Protein AF-A0A2M7G0D1-F1 (afdb_monomer)

Mean predicted aligned error: 10.58 Å

Nearest PDB structures (foldseek):
  6v8e-assembly1_A  TM=9.290E-01  e=2.973E-02  synthetic construct
  6vfh-assembly1_A  TM=8.753E-01  e=5.616E-02  synthetic construct
  8ump-assembly1_A  TM=8.027E-01  e=4.276E-02  synthetic construct
  8dtg-assembly1_A  TM=2.892E-01  e=1.915E-01  Arabidopsis thaliana
  3fp4-assembly1_A  TM=2.379E-01  e=1.331E-01  Saccharomyces cerevisiae

Solvent-accessible surface area (backbone atoms only — not comparable to full-atom values): 16453 Å² total; per-residue (Å²): 134,83,63,67,66,59,57,51,55,52,54,56,60,63,52,50,60,58,56,50,29,49,51,52,16,55,52,31,41,50,51,16,53,55,26,49,54,51,19,73,74,70,69,44,65,69,38,47,52,50,18,51,51,24,30,55,49,14,42,72,48,38,77,80,57,30,63,52,29,40,48,50,12,52,51,28,44,74,66,74,35,55,69,60,11,50,58,28,34,55,56,14,35,72,63,39,76,82,40,62,68,57,52,55,52,48,53,33,62,77,65,73,47,80,71,93,84,64,83,75,74,76,78,75,80,76,93,63,64,61,70,59,53,51,52,50,50,55,51,52,52,51,55,52,56,66,52,66,75,72,71,75,85,68,79,42,84,91,44,37,67,62,52,44,54,53,43,68,61,43,53,62,54,52,53,52,50,52,51,52,50,51,56,52,46,66,64,41,56,78,78,45,87,54,69,82,52,49,64,59,50,50,53,50,50,54,48,50,52,49,51,54,52,48,46,53,50,46,54,54,49,46,51,51,52,51,52,53,51,50,53,50,51,47,51,69,73,38,67,93,68,71,46,76,70,56,50,54,55,50,50,57,51,50,52,54,49,49,57,56,51,68,74,40,59,84,86,39,66,52,42,56,57,49,50,55,53,47,54,56,46,50,52,55,50,51,60,52,51,55,63,74,76,106

Sequence (294 aa):
MIDFKSLAAVKTQLKNPTEQRQQESRKHYQFALDFLEKYRQNLEQETLKKAIQELVTTLKYDKNQAEPYLLLSYLYFALEQPQLAVKYLKKGQELSPHSTFAQDLQFFLDKGKPLPYLPKKKPEPLTYDPEVLYSQMEWLLQQIKSQMTEYAIVADLEKLETQLAKLETAIPSWLSACHLIQQKLEQLDRHFDINPFFEDTQAIEAYYIQLSQSEIQLRSGLKIHQQIGNIFNEISTNKAHLEDLDLEHLLDRCDLIADQLDDLDSHNELYRLLEAKYHQMIQCVEESQDLLNA

InterPro domains:
  IPR011990 Tetratricopeptide-like helical domain superfamily [G3DSA:1.25.40.10] (33-111)
  IPR011990 Tetratricopeptide-like helical domain superfamily [SSF48452] (21-104)
  IPR019734 Tetratricopeptide repeat [PS50005] (66-99)

Secondary structure (DSSP, 8-state):
---HHHHHHHHHHTTHHHHHHHHHHHHHHHHHHHHHHHHHHH--HHHHHHHHHHHHHHHHH-TT-HHHHHHHHHHHHHTT-HHHHHHHHHHHHHH-TT-HHHHHHHHHHHHTPPPTT---PPPPPPSS-HHHHHHHHHHHHHHHHHHHTT------GGGHHHHHHHHHHHHHHHHHHHHHHHHHHHHHTTTS--HHHHHHHHHHHHHHHHHHHHHHHHHHHHHHHHHHHHHHHHHHHHTTT--HHHHHHHHHHHHHHHHHHHTS-TTSHHHHHHHHHHHHHHHHHHHHHHHHH-

Foldseek 3Di:
DDDVVVVVVVVVVVVVLLVVLQVLLVVLQVQLVVLVVVCVVPVDVVSLVSSLVSLVSSCVSPVLDLVSLLVNLLSCVLLVNNVSSVVSLVSSCVNPVPDPSSVVSVVCSVVVHHDPPDDPPDPDPDPDDLVVLVVVLVVLLVVLVVCLVVLDDDQDLVCLVVSLVVLVVVLVVLVVSLVVSVVSCVSCSSPDDCVVCPVSSVVSVVSSVVSVVVSVLSVLLNVLSVLLVVLVVCCVVCLPPDDPVN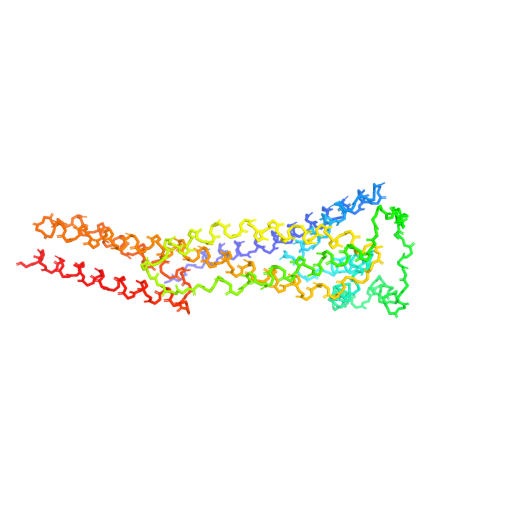LVVSVVSLVVSVVSLVVHDPPDPSSVVSVVSSVVSVVSSVVSVVVVVD

pLDDT: mean 87.73, std 11.4, range [37.94, 98.25]

Organism: NCBI:txid2014261

Structure (mmCIF, N/CA/C/O backbone):
data_AF-A0A2M7G0D1-F1
#
_entry.id   AF-A0A2M7G0D1-F1
#
loop_
_atom_site.group_PDB
_atom_site.id
_atom_site.type_symbol
_atom_site.label_atom_id
_atom_site.label_alt_id
_atom_site.label_comp_id
_atom_site.label_asym_id
_atom_site.label_entity_id
_atom_site.label_seq_id
_atom_site.pdbx_PDB_ins_code
_atom_site.Cartn_x
_atom_site.Cartn_y
_atom_site.Cartn_z
_atom_site.occupancy
_atom_site.B_iso_or_equiv
_atom_site.auth_seq_id
_atom_site.auth_comp_id
_atom_site.auth_asym_id
_atom_site.auth_atom_id
_atom_site.pdbx_PDB_model_num
ATOM 1 N N . MET A 1 1 ? -38.020 26.282 0.313 1.00 39.44 1 MET A N 1
ATOM 2 C CA . MET A 1 1 ? -37.619 27.281 -0.702 1.00 39.44 1 MET A CA 1
ATOM 3 C C . MET A 1 1 ? -36.115 27.125 -0.881 1.00 39.44 1 MET A C 1
ATOM 5 O O . MET A 1 1 ? -35.395 27.394 0.066 1.00 39.44 1 MET A O 1
ATOM 9 N N . ILE A 1 2 ? -35.659 26.529 -1.989 1.00 37.94 2 ILE A N 1
ATOM 10 C CA . ILE A 1 2 ? -34.233 26.213 -2.200 1.00 37.94 2 ILE A CA 1
ATOM 11 C C . ILE A 1 2 ? -33.481 27.527 -2.432 1.00 37.94 2 ILE A C 1
ATOM 13 O O . ILE A 1 2 ? -33.856 28.300 -3.313 1.00 37.94 2 ILE A O 1
ATOM 17 N N . ASP A 1 3 ? -32.455 27.792 -1.624 1.00 50.16 3 ASP A N 1
ATOM 18 C CA . ASP A 1 3 ? -31.626 28.989 -1.745 1.00 50.16 3 ASP A CA 1
ATOM 19 C C . ASP A 1 3 ? -30.706 28.875 -2.971 1.00 50.16 3 ASP A C 1
ATOM 21 O O . ASP A 1 3 ? -29.648 28.252 -2.950 1.00 50.16 3 ASP A O 1
ATOM 25 N N . PHE A 1 4 ? -31.119 29.485 -4.079 1.00 46.25 4 PHE A N 1
ATOM 26 C CA . PHE A 1 4 ? -30.351 29.494 -5.324 1.00 46.25 4 PHE A CA 1
ATOM 27 C C . PHE A 1 4 ? -29.006 30.238 -5.213 1.00 46.25 4 PHE A C 1
ATOM 29 O O . PHE A 1 4 ? -28.143 30.045 -6.074 1.00 46.25 4 PHE A O 1
ATOM 36 N N . LYS A 1 5 ? -28.781 31.052 -4.168 1.00 52.47 5 LYS A N 1
ATOM 37 C CA . LYS A 1 5 ? -27.485 31.711 -3.939 1.00 52.47 5 LYS A CA 1
ATOM 38 C C . LYS A 1 5 ? -26.448 30.752 -3.350 1.00 52.47 5 LYS A C 1
ATOM 40 O O . LYS A 1 5 ? -25.279 30.851 -3.727 1.00 52.47 5 LYS A O 1
ATOM 45 N N . SER A 1 6 ? -26.854 29.785 -2.524 1.00 49.50 6 SER A N 1
ATOM 46 C CA . SER A 1 6 ? -25.940 28.756 -2.002 1.00 49.50 6 SER A CA 1
ATOM 47 C C . SER A 1 6 ? -25.486 27.788 -3.104 1.00 49.50 6 SER A C 1
ATOM 49 O O . SER A 1 6 ? -24.306 27.450 -3.184 1.00 49.50 6 SER A O 1
ATOM 51 N N . LEU A 1 7 ? -26.367 27.457 -4.056 1.00 49.41 7 LEU A N 1
ATOM 52 C CA . LEU A 1 7 ? -26.018 26.663 -5.243 1.00 49.41 7 LEU A CA 1
ATOM 53 C C . LEU A 1 7 ? -25.017 27.371 -6.168 1.00 49.41 7 LEU A C 1
ATOM 55 O O . LEU A 1 7 ? -24.163 26.716 -6.765 1.00 49.41 7 LEU A O 1
ATOM 59 N N . ALA A 1 8 ? -25.080 28.701 -6.283 1.00 51.88 8 ALA A N 1
ATOM 60 C CA . ALA A 1 8 ? -24.109 29.470 -7.060 1.00 51.88 8 ALA A CA 1
ATOM 61 C C . ALA A 1 8 ? -22.719 29.489 -6.398 1.00 51.88 8 ALA A C 1
ATOM 63 O O . ALA A 1 8 ? -21.726 29.340 -7.108 1.00 51.88 8 ALA A O 1
ATOM 64 N N . ALA A 1 9 ? -22.652 29.594 -5.063 1.00 53.88 9 ALA A N 1
ATOM 65 C CA . ALA A 1 9 ? -21.407 29.554 -4.288 1.00 53.88 9 ALA A CA 1
ATOM 66 C C . ALA A 1 9 ? -20.732 28.168 -4.310 1.00 53.88 9 ALA A C 1
ATOM 68 O O . ALA A 1 9 ? -19.515 28.066 -4.471 1.00 53.88 9 ALA A O 1
ATOM 69 N N . VAL A 1 10 ? -21.525 27.093 -4.251 1.00 54.97 10 VAL A N 1
ATOM 70 C CA . VAL A 1 10 ? -21.037 25.717 -4.444 1.00 54.97 10 VAL A CA 1
ATOM 71 C C . VAL A 1 10 ? -20.522 25.523 -5.877 1.00 54.97 10 VAL A C 1
ATOM 73 O O . VAL A 1 10 ? -19.499 24.880 -6.091 1.00 54.97 10 VAL A O 1
ATOM 76 N N . LYS A 1 11 ? -21.150 26.148 -6.882 1.00 53.53 11 LYS A N 1
ATOM 77 C CA . LYS A 1 11 ? -20.707 26.066 -8.284 1.00 53.53 11 LYS A CA 1
ATOM 78 C C . LYS A 1 11 ? -19.407 26.834 -8.562 1.00 53.53 11 LYS A C 1
ATOM 80 O O . LYS A 1 11 ? -18.646 26.411 -9.430 1.00 53.53 11 LYS A O 1
ATOM 85 N N . THR A 1 12 ? -19.120 27.926 -7.849 1.00 54.38 12 THR A N 1
ATOM 86 C CA . THR A 1 12 ? -17.806 28.598 -7.891 1.00 54.38 12 THR A CA 1
ATOM 87 C C . THR A 1 12 ? -16.739 27.813 -7.133 1.00 54.38 12 THR A C 1
ATOM 89 O O . THR A 1 12 ? -15.624 27.693 -7.635 1.00 54.38 12 THR A O 1
ATOM 92 N N . GLN A 1 13 ? -17.074 27.191 -5.999 1.00 54.31 13 GLN A N 1
ATOM 93 C CA . GLN A 1 13 ? -16.154 26.292 -5.291 1.00 54.31 13 GLN A CA 1
ATOM 94 C C . GLN A 1 13 ? -15.854 25.001 -6.067 1.00 54.31 13 GLN A C 1
ATOM 96 O O . GLN A 1 13 ? -14.752 24.487 -5.948 1.00 54.31 13 GLN A O 1
ATOM 101 N N . LEU A 1 14 ? -16.766 24.512 -6.914 1.00 55.72 14 LEU A N 1
ATOM 102 C CA . LEU A 1 14 ? -16.552 23.335 -7.773 1.00 55.72 14 LEU A CA 1
ATOM 103 C C . LEU A 1 14 ? -15.741 23.615 -9.052 1.00 55.72 14 LEU A C 1
ATOM 105 O O . LEU A 1 14 ? -15.261 22.670 -9.678 1.00 55.72 14 LEU A O 1
ATOM 109 N N . LYS A 1 15 ? -15.543 24.881 -9.446 1.00 55.69 15 LYS A N 1
ATOM 110 C CA . LYS A 1 15 ? -14.656 25.234 -10.574 1.00 55.69 15 LYS A CA 1
ATOM 111 C C . LYS A 1 15 ? -13.172 25.236 -10.184 1.00 55.69 15 LYS A C 1
ATOM 113 O O . LYS A 1 15 ? -12.341 24.812 -10.983 1.00 55.69 15 LYS A O 1
ATOM 118 N N . ASN A 1 16 ? -12.856 25.579 -8.935 1.00 69.94 16 ASN A N 1
ATOM 119 C CA . ASN A 1 16 ? -11.480 25.616 -8.425 1.00 69.94 16 ASN A CA 1
ATOM 120 C C . ASN A 1 16 ? -10.742 24.254 -8.417 1.00 69.94 16 ASN A C 1
ATOM 122 O O . ASN A 1 16 ? -9.566 24.238 -8.763 1.00 69.94 16 ASN A O 1
ATOM 126 N N . PRO A 1 17 ? -11.365 23.099 -8.096 1.00 82.31 17 PRO A N 1
ATOM 127 C CA . PRO A 1 17 ? -10.668 21.815 -8.036 1.00 82.31 17 PRO A CA 1
ATOM 128 C C . PRO A 1 17 ? -10.055 21.376 -9.364 1.00 82.31 17 PRO A C 1
ATOM 130 O O . PRO A 1 17 ? -8.999 20.751 -9.374 1.00 82.31 17 PRO A O 1
ATOM 133 N N . THR A 1 18 ? -10.707 21.681 -10.489 1.00 87.38 18 THR A N 1
ATOM 134 C CA . THR A 1 18 ? -10.194 21.291 -11.811 1.00 87.38 18 THR A CA 1
ATOM 135 C C . THR A 1 18 ? -9.001 22.156 -12.197 1.00 87.38 18 THR A C 1
ATOM 137 O O . THR A 1 18 ? -7.972 21.627 -12.611 1.00 87.38 18 THR A O 1
ATOM 140 N N . GLU A 1 19 ? -9.106 23.471 -11.999 1.00 89.06 19 GLU A N 1
ATOM 141 C CA . GLU A 1 19 ? -8.009 24.412 -12.246 1.00 89.06 19 GLU A CA 1
ATOM 142 C C . GLU A 1 19 ? -6.812 24.122 -11.332 1.00 89.06 19 GLU A C 1
ATOM 144 O O . GLU A 1 19 ? -5.678 24.071 -11.803 1.00 89.06 19 GLU A O 1
ATOM 149 N N . GLN A 1 20 ? -7.060 23.816 -10.055 1.00 90.38 20 GLN A N 1
ATOM 150 C CA . GLN A 1 20 ? -6.022 23.444 -9.097 1.00 90.38 20 GLN A CA 1
ATOM 151 C C . GLN A 1 20 ? -5.323 22.134 -9.488 1.00 90.38 20 GLN A C 1
ATOM 153 O O . GLN A 1 20 ? -4.097 22.067 -9.464 1.00 90.38 20 GLN A O 1
ATOM 158 N N . ARG A 1 21 ? -6.065 21.100 -9.912 1.00 92.44 21 ARG A N 1
ATOM 159 C CA . ARG A 1 21 ? -5.466 19.850 -10.420 1.00 92.44 21 ARG A CA 1
ATOM 160 C C . ARG A 1 21 ? -4.616 20.096 -11.664 1.00 92.44 21 ARG A C 1
ATOM 162 O O . ARG A 1 21 ? -3.511 19.572 -11.752 1.00 92.44 21 ARG A O 1
ATOM 169 N N . GLN A 1 22 ? -5.093 20.912 -12.602 1.00 94.19 22 GLN A N 1
ATOM 170 C CA . GLN A 1 22 ? -4.317 21.276 -13.790 1.00 94.19 22 GLN A CA 1
ATOM 171 C C . GLN A 1 22 ? -3.054 22.067 -13.427 1.00 94.19 22 GLN A C 1
ATOM 173 O O . GLN A 1 22 ? -2.001 21.844 -14.020 1.00 94.19 22 GLN A O 1
ATOM 178 N N . GLN A 1 23 ? -3.133 22.967 -12.446 1.00 94.31 23 GLN A N 1
ATOM 179 C CA . GLN A 1 23 ? -1.984 23.725 -11.962 1.00 94.31 23 GLN A CA 1
ATOM 180 C C . GLN A 1 23 ? -0.935 22.818 -11.304 1.00 94.31 23 GLN A C 1
ATOM 182 O O . GLN A 1 23 ? 0.243 22.922 -11.646 1.00 94.31 23 GLN A O 1
ATOM 187 N N . GLU A 1 24 ? -1.346 21.902 -10.420 1.00 96.25 24 GLU A N 1
ATOM 188 C CA . GLU A 1 24 ? -0.427 20.934 -9.804 1.00 96.25 24 GLU A CA 1
ATOM 189 C C . GLU A 1 24 ? 0.170 19.989 -10.852 1.00 96.25 24 GLU A C 1
ATOM 191 O O . GLU A 1 24 ? 1.380 19.776 -10.865 1.00 96.25 24 GLU A O 1
ATOM 196 N N . SER A 1 25 ? -0.637 19.502 -11.801 1.00 96.81 25 SER A N 1
ATOM 197 C CA . SER A 1 25 ? -0.149 18.711 -12.936 1.00 96.81 25 SER A CA 1
ATOM 198 C C . SER A 1 25 ? 0.968 19.442 -13.696 1.00 96.81 25 SER A C 1
ATOM 200 O O . SER A 1 25 ? 2.058 18.897 -13.854 1.00 96.81 25 SER A O 1
ATOM 202 N N . ARG A 1 26 ? 0.758 20.709 -14.085 1.00 97.12 26 ARG A N 1
ATOM 203 C CA . ARG A 1 26 ? 1.772 21.515 -14.795 1.00 97.12 26 ARG A CA 1
ATOM 204 C C . ARG A 1 26 ? 3.049 21.709 -13.982 1.00 97.12 26 ARG A C 1
ATOM 206 O O . ARG A 1 26 ? 4.141 21.682 -14.542 1.00 97.12 26 ARG A O 1
ATOM 213 N N . LYS A 1 27 ? 2.917 21.915 -12.673 1.00 97.38 27 LYS A N 1
ATOM 214 C CA . LYS A 1 27 ? 4.049 22.090 -11.759 1.00 97.38 27 LYS A CA 1
ATOM 215 C C . LYS A 1 27 ? 4.899 20.820 -11.672 1.00 97.38 27 LYS A C 1
ATOM 217 O O . LYS A 1 27 ? 6.110 20.899 -11.853 1.00 97.38 27 LYS A O 1
ATOM 222 N N . HIS A 1 28 ? 4.273 19.663 -11.461 1.00 97.38 28 HIS A N 1
ATOM 223 C CA . HIS A 1 28 ? 4.966 18.371 -11.447 1.00 97.38 28 HIS A CA 1
ATOM 224 C C . HIS A 1 28 ? 5.602 18.046 -12.804 1.00 97.38 28 HIS A C 1
ATOM 226 O O . HIS A 1 28 ? 6.741 17.584 -12.861 1.00 97.38 28 HIS A O 1
ATOM 232 N N . TYR A 1 29 ? 4.928 18.379 -13.907 1.00 98.06 29 TYR A N 1
ATOM 233 C CA . TYR A 1 29 ? 5.497 18.219 -15.242 1.00 98.06 29 TYR A CA 1
ATOM 234 C C . TYR A 1 29 ? 6.764 19.063 -15.424 1.00 98.06 29 TYR A C 1
ATOM 236 O O . TYR A 1 29 ? 7.776 18.564 -15.913 1.00 98.06 29 TYR A O 1
ATOM 244 N N . GLN A 1 30 ? 6.750 20.320 -14.969 1.00 97.75 30 GLN A N 1
ATOM 245 C CA . GLN A 1 30 ? 7.933 21.178 -15.014 1.00 97.75 30 GLN A CA 1
ATOM 246 C C . GLN A 1 30 ? 9.084 20.605 -14.177 1.00 97.75 30 GLN A C 1
ATOM 248 O O . GLN A 1 30 ? 10.213 20.556 -14.658 1.00 97.75 30 GLN A O 1
ATOM 253 N N . PHE A 1 31 ? 8.811 20.100 -12.970 1.00 96.31 31 PHE A N 1
ATOM 254 C CA . PHE A 1 31 ? 9.836 19.439 -12.156 1.00 96.31 31 PHE A CA 1
ATOM 255 C C . PHE A 1 31 ? 10.422 18.204 -12.837 1.00 96.31 31 PHE A C 1
ATOM 257 O O . PHE A 1 31 ? 11.636 18.005 -12.789 1.00 96.31 31 PHE A O 1
ATOM 264 N N . ALA A 1 32 ? 9.595 17.400 -13.511 1.00 96.56 32 ALA A N 1
ATOM 265 C CA . ALA A 1 32 ? 10.085 16.280 -14.301 1.00 96.56 32 ALA A CA 1
ATOM 266 C C . ALA A 1 32 ? 11.071 16.737 -15.385 1.00 96.56 32 ALA A C 1
ATOM 268 O O . ALA A 1 32 ? 12.146 16.153 -15.510 1.00 96.56 32 ALA A O 1
ATOM 269 N N . LEU A 1 33 ? 10.742 17.797 -16.132 1.00 96.31 33 LEU A N 1
ATOM 270 C CA . LEU A 1 33 ? 11.630 18.356 -17.156 1.00 96.31 33 LEU A CA 1
ATOM 271 C C . LEU A 1 33 ? 12.937 18.890 -16.555 1.00 96.31 33 LEU A C 1
ATOM 273 O O . LEU A 1 33 ? 14.011 18.615 -17.090 1.00 96.31 33 LEU A O 1
ATOM 277 N N . ASP A 1 34 ? 12.868 19.580 -15.416 1.00 94.75 34 ASP A N 1
ATOM 278 C CA . ASP A 1 34 ? 14.051 20.083 -14.713 1.00 94.75 34 ASP A CA 1
ATOM 279 C C . ASP A 1 34 ? 14.962 18.931 -14.249 1.00 94.75 34 ASP A C 1
ATOM 281 O O . ASP A 1 34 ? 16.190 19.019 -14.342 1.00 94.75 34 ASP A O 1
ATOM 285 N N . PHE A 1 35 ? 14.385 17.823 -13.766 1.00 93.81 35 PHE A N 1
ATOM 286 C CA . PHE A 1 35 ? 15.146 16.621 -13.427 1.00 93.81 35 PHE A CA 1
ATOM 287 C C . PHE A 1 35 ? 15.739 15.944 -14.663 1.00 93.81 35 PHE A C 1
ATOM 289 O O . PHE A 1 35 ? 16.882 15.502 -14.600 1.00 93.81 35 PHE A O 1
ATOM 296 N N . LEU A 1 36 ? 15.031 15.894 -15.792 1.00 92.94 36 LEU A N 1
ATOM 297 C CA . LEU A 1 36 ? 15.582 15.348 -17.037 1.00 92.94 36 LEU A CA 1
ATOM 298 C C . LEU A 1 36 ? 16.767 16.167 -17.553 1.00 92.94 36 LEU A C 1
ATOM 300 O O . LEU A 1 36 ? 17.757 15.589 -18.003 1.00 92.94 36 LEU A O 1
ATOM 304 N N . GLU A 1 37 ? 16.719 17.492 -17.429 1.00 91.19 37 GLU A N 1
ATOM 305 C CA . GLU A 1 37 ? 17.843 18.352 -17.803 1.00 91.19 37 GLU A CA 1
ATOM 306 C C . GLU A 1 37 ? 19.038 18.165 -16.851 1.00 91.19 37 GLU A C 1
ATOM 308 O O . GLU A 1 37 ? 20.175 18.024 -17.302 1.00 91.19 37 GLU A O 1
ATOM 313 N N . LYS A 1 38 ? 18.802 18.047 -15.537 1.00 89.81 38 LYS A N 1
ATOM 314 C CA . LYS A 1 38 ? 19.858 17.683 -14.570 1.00 89.81 38 LYS A CA 1
ATOM 315 C C . LYS A 1 38 ? 20.444 16.301 -14.851 1.00 89.81 38 LYS A C 1
ATOM 317 O O . LYS A 1 38 ? 21.659 16.115 -14.787 1.00 89.81 38 LYS A O 1
ATOM 322 N N . TYR A 1 39 ? 19.593 15.332 -15.185 1.00 88.56 39 TYR A N 1
ATO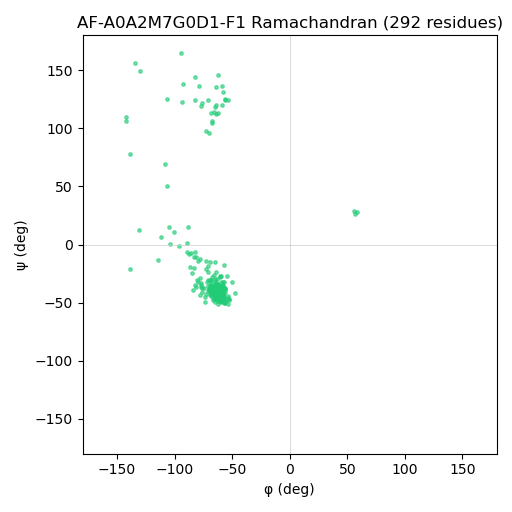M 323 C CA . TYR A 1 39 ? 20.025 13.993 -15.560 1.00 88.56 39 TYR A CA 1
ATOM 324 C C . TYR A 1 39 ? 20.923 14.054 -16.787 1.00 88.56 39 TYR A C 1
ATOM 326 O O . TYR A 1 39 ? 21.991 13.462 -16.770 1.00 88.56 39 TYR A O 1
ATOM 334 N N . ARG A 1 40 ? 20.558 14.825 -17.813 1.00 87.25 40 ARG A N 1
ATOM 335 C CA . ARG A 1 40 ? 21.374 15.006 -19.018 1.00 87.25 40 ARG A CA 1
ATOM 336 C C . ARG A 1 40 ? 22.781 15.535 -18.716 1.00 87.25 40 ARG A C 1
ATOM 338 O O . ARG A 1 40 ? 23.716 15.179 -19.429 1.00 87.25 40 ARG A O 1
ATOM 345 N N . GLN A 1 41 ? 22.932 16.358 -17.679 1.00 88.38 41 GLN A N 1
ATOM 346 C CA . GLN A 1 41 ? 24.218 16.933 -17.276 1.00 88.38 41 GLN A CA 1
ATOM 347 C C . GLN A 1 41 ? 25.095 15.935 -16.504 1.00 88.38 41 GLN A C 1
ATOM 349 O O . GLN A 1 41 ? 26.287 15.835 -16.788 1.00 88.38 41 GLN A O 1
ATOM 354 N N . ASN A 1 42 ? 24.513 15.175 -15.567 1.00 87.31 42 ASN A N 1
ATOM 355 C CA . ASN A 1 42 ? 25.285 14.394 -14.584 1.00 87.31 42 ASN A CA 1
ATOM 356 C C . ASN A 1 42 ? 25.143 12.867 -14.720 1.00 87.31 42 ASN A C 1
ATOM 358 O O . ASN A 1 42 ? 25.914 12.115 -14.130 1.00 87.31 42 ASN A O 1
ATOM 362 N N . LEU A 1 43 ? 24.160 12.395 -15.488 1.00 85.19 43 LEU A N 1
ATOM 363 C CA . LEU A 1 43 ? 23.827 10.982 -15.721 1.00 85.19 43 LEU A CA 1
ATOM 364 C C . LEU A 1 43 ? 23.535 10.170 -14.447 1.00 85.19 43 LEU A C 1
ATOM 366 O O . LEU A 1 43 ? 23.696 8.948 -14.418 1.00 85.19 43 LEU A O 1
ATOM 370 N N . GLU A 1 44 ? 23.083 10.834 -13.384 1.00 85.38 44 GLU A N 1
ATOM 371 C CA . GLU A 1 44 ? 22.749 10.196 -12.110 1.00 85.38 44 GLU A CA 1
ATOM 372 C C . GLU A 1 44 ? 21.399 9.469 -12.175 1.00 85.38 44 GLU A C 1
ATOM 374 O O . GLU A 1 44 ? 20.354 10.094 -12.358 1.00 85.38 44 GLU A O 1
ATOM 379 N N . GLN A 1 45 ? 21.393 8.150 -11.958 1.00 82.25 45 GLN A N 1
ATOM 380 C CA . GLN A 1 45 ? 20.166 7.340 -12.010 1.00 82.25 45 GLN A CA 1
ATOM 381 C C . GLN A 1 45 ? 19.091 7.800 -11.014 1.00 82.25 45 GLN A C 1
ATOM 383 O O . GLN A 1 45 ? 17.910 7.792 -11.349 1.00 82.25 45 GLN A O 1
ATOM 388 N N . GLU A 1 46 ? 19.477 8.274 -9.829 1.00 84.62 46 GLU A N 1
ATOM 389 C CA . GLU A 1 46 ? 18.531 8.814 -8.841 1.00 84.62 46 GLU A CA 1
ATOM 390 C C . GLU A 1 46 ? 17.783 10.052 -9.354 1.00 84.62 46 GLU A C 1
ATOM 392 O O . GLU A 1 46 ? 16.595 10.231 -9.088 1.00 84.62 46 GLU A O 1
ATOM 397 N N . THR A 1 47 ? 18.442 10.887 -10.160 1.00 88.62 47 THR A N 1
ATOM 398 C CA . THR A 1 47 ? 17.798 12.039 -10.803 1.00 88.62 47 THR A CA 1
ATOM 399 C C . THR A 1 47 ? 16.775 11.586 -11.852 1.00 88.62 47 THR A C 1
ATOM 401 O O . THR A 1 47 ? 15.690 12.160 -11.948 1.00 88.62 47 THR A O 1
ATOM 404 N N . LEU A 1 48 ? 17.067 10.506 -12.582 1.00 90.44 48 LEU A N 1
ATOM 405 C CA . LEU A 1 48 ? 16.131 9.902 -13.533 1.00 90.44 48 LEU A CA 1
ATOM 406 C C . LEU A 1 48 ? 14.911 9.278 -12.838 1.00 90.44 48 LEU A C 1
ATOM 408 O O . LEU A 1 48 ? 13.783 9.476 -13.287 1.00 90.44 48 LEU A O 1
ATOM 412 N N . LYS A 1 49 ? 15.119 8.580 -11.711 1.00 87.62 49 LYS A N 1
ATOM 413 C CA . LYS A 1 49 ? 14.033 8.036 -10.878 1.00 87.62 49 LYS A CA 1
ATOM 414 C C . LYS A 1 49 ? 13.097 9.150 -10.395 1.00 87.62 49 LYS A C 1
ATOM 416 O O . LYS A 1 49 ? 11.880 9.004 -10.498 1.00 87.62 49 LYS A O 1
ATOM 421 N N . LYS A 1 50 ? 13.645 10.290 -9.954 1.00 91.62 50 LYS A N 1
ATOM 422 C CA . LYS A 1 50 ? 12.852 11.476 -9.579 1.00 91.62 50 LYS A CA 1
ATOM 423 C C . LYS A 1 50 ? 12.041 12.019 -10.755 1.00 91.62 50 LYS A C 1
ATOM 425 O O . LYS A 1 50 ? 10.850 12.259 -10.596 1.00 91.62 50 LYS A O 1
ATOM 430 N N . ALA A 1 51 ? 12.630 12.131 -11.948 1.00 95.44 51 ALA A N 1
ATOM 431 C CA . ALA A 1 51 ? 11.889 12.548 -13.141 1.00 95.44 51 ALA A CA 1
ATOM 432 C C . ALA A 1 51 ? 10.691 11.625 -13.436 1.00 95.44 51 ALA A C 1
ATOM 434 O O . ALA A 1 51 ? 9.586 12.105 -13.683 1.00 95.44 51 ALA A O 1
ATOM 435 N N . ILE A 1 52 ? 10.883 10.304 -13.353 1.00 96.00 52 ILE A N 1
ATOM 436 C CA . ILE A 1 52 ? 9.806 9.318 -13.534 1.00 96.00 52 ILE A CA 1
ATOM 437 C C . ILE A 1 52 ? 8.704 9.508 -12.482 1.00 96.00 52 ILE A C 1
ATOM 439 O O . ILE A 1 52 ? 7.525 9.528 -12.832 1.00 96.00 52 ILE A O 1
ATOM 443 N N . GLN A 1 53 ? 9.063 9.688 -11.207 1.00 94.38 53 GLN A N 1
ATOM 444 C CA . GLN A 1 53 ? 8.097 9.922 -10.124 1.00 94.38 53 GLN A CA 1
ATOM 445 C C . GLN A 1 53 ? 7.265 11.193 -10.347 1.00 94.38 53 GLN A C 1
ATOM 447 O O . GLN A 1 53 ? 6.046 11.175 -10.152 1.00 94.38 53 GLN A O 1
ATOM 452 N N . GLU A 1 54 ? 7.893 12.277 -10.800 1.00 97.44 54 GLU A N 1
ATOM 453 C CA . GLU A 1 54 ? 7.212 13.536 -11.117 1.00 97.44 54 GLU A CA 1
ATOM 454 C C . GLU A 1 54 ? 6.270 13.392 -12.329 1.00 97.44 54 GLU A C 1
ATOM 456 O O . GLU A 1 54 ? 5.137 13.880 -12.298 1.00 97.44 54 GLU A O 1
ATOM 461 N N . LEU A 1 55 ? 6.659 12.639 -13.367 1.00 97.06 55 LEU A N 1
ATOM 462 C CA . LEU A 1 55 ? 5.777 12.326 -14.504 1.00 97.06 55 LEU A CA 1
ATOM 463 C C . LEU A 1 55 ? 4.579 11.463 -14.087 1.00 97.06 55 LEU A C 1
ATOM 465 O O . LEU A 1 55 ? 3.448 11.728 -14.493 1.00 97.06 55 LEU A O 1
ATOM 469 N N . VAL A 1 56 ? 4.790 10.453 -13.239 1.00 95.94 56 VAL A N 1
ATOM 470 C CA . VAL A 1 56 ? 3.690 9.645 -12.689 1.00 95.94 56 VAL A CA 1
ATOM 471 C C . VAL A 1 56 ? 2.749 10.520 -11.861 1.00 95.94 56 VAL A C 1
ATOM 473 O O . VAL A 1 56 ? 1.530 10.395 -11.973 1.00 95.94 56 VAL A O 1
ATOM 476 N N . THR A 1 57 ? 3.290 11.440 -11.063 1.00 94.00 57 THR A N 1
ATOM 477 C CA . THR A 1 57 ? 2.493 12.377 -10.260 1.00 94.00 57 THR A CA 1
ATOM 478 C C . THR A 1 57 ? 1.715 13.354 -11.141 1.00 94.00 57 THR A C 1
ATOM 480 O O . THR A 1 57 ? 0.531 13.577 -10.899 1.00 94.00 57 THR A O 1
ATOM 483 N N . THR A 1 58 ? 2.310 13.831 -12.236 1.00 97.31 58 THR A N 1
ATOM 484 C CA . THR A 1 58 ? 1.628 14.634 -13.266 1.00 97.31 58 THR A CA 1
ATOM 485 C C . THR A 1 58 ? 0.360 13.934 -13.763 1.00 97.31 58 THR A C 1
ATOM 487 O O . THR A 1 58 ? -0.712 14.543 -13.789 1.00 97.31 58 THR A O 1
ATOM 490 N N . LEU A 1 59 ? 0.459 12.635 -14.071 1.00 96.00 59 LEU A N 1
ATOM 491 C CA . LEU A 1 59 ? -0.661 11.810 -14.535 1.00 96.00 59 LEU A CA 1
ATOM 492 C C . LEU A 1 59 ? -1.697 11.495 -13.447 1.00 96.00 59 LEU A C 1
ATOM 494 O O . LEU A 1 59 ? -2.853 11.214 -13.766 1.00 96.00 59 LEU A O 1
ATOM 498 N N . LYS A 1 60 ? -1.328 11.541 -12.159 1.00 95.94 60 LYS A N 1
ATOM 499 C CA . LYS A 1 60 ? -2.306 11.443 -11.061 1.00 95.94 60 LYS A CA 1
ATOM 500 C C . LYS A 1 60 ? -3.245 12.651 -11.053 1.00 95.94 60 LYS A C 1
ATOM 502 O O . LYS A 1 60 ? -4.434 12.481 -10.785 1.00 95.94 60 LYS A O 1
ATOM 507 N N . TYR A 1 61 ? -2.722 13.837 -11.365 1.00 96.44 61 TYR A N 1
ATOM 508 C CA . TYR A 1 61 ? -3.493 15.079 -11.393 1.00 96.44 61 TYR A CA 1
ATOM 509 C C . TYR A 1 61 ? -4.242 15.303 -12.714 1.00 96.44 61 TYR A C 1
ATOM 511 O O . TYR A 1 61 ? -5.390 15.750 -12.681 1.00 96.44 61 TYR A O 1
ATOM 519 N N . ASP A 1 62 ? -3.638 14.964 -13.857 1.00 97.56 62 ASP A N 1
ATOM 520 C CA . ASP A 1 62 ? -4.260 15.093 -15.179 1.00 97.56 62 ASP A CA 1
ATOM 521 C C . ASP A 1 62 ? -3.887 13.921 -16.101 1.00 97.56 62 ASP A C 1
ATOM 523 O O . ASP A 1 62 ? -2.776 13.828 -16.620 1.00 97.56 62 ASP A O 1
ATOM 527 N N . LYS A 1 63 ? -4.848 13.018 -16.323 1.00 97.25 63 LYS A N 1
ATOM 528 C CA . LYS A 1 63 ? -4.681 11.811 -17.151 1.00 97.25 63 LYS A CA 1
ATOM 529 C C . LYS A 1 63 ? -4.849 12.066 -18.651 1.00 97.25 63 LYS A C 1
ATOM 531 O O . LYS A 1 63 ? -4.672 11.136 -19.432 1.00 97.25 63 LYS A O 1
ATOM 536 N N . ASN A 1 64 ? -5.243 13.274 -19.056 1.00 97.19 64 ASN A N 1
ATOM 537 C CA . ASN A 1 64 ? -5.546 13.585 -20.455 1.00 97.19 64 ASN A CA 1
ATOM 538 C C . ASN A 1 64 ? -4.364 14.226 -21.197 1.00 97.19 64 ASN A C 1
ATOM 540 O O . ASN A 1 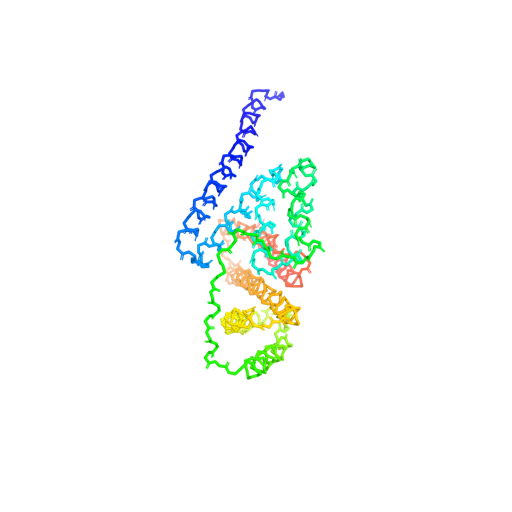64 ? -4.474 14.495 -22.391 1.00 97.19 64 ASN A O 1
ATOM 544 N N . GLN A 1 65 ? -3.239 14.458 -20.519 1.00 97.19 65 GLN A N 1
ATOM 545 C CA . GLN A 1 65 ? -2.012 14.951 -21.146 1.00 97.19 65 GLN A CA 1
ATOM 546 C C . GLN A 1 65 ? -1.244 13.790 -21.773 1.00 97.19 65 GLN A C 1
ATOM 548 O O . GLN A 1 65 ? -0.918 12.821 -21.089 1.00 97.19 65 GLN A O 1
ATOM 553 N N . ALA A 1 66 ? -0.949 13.877 -23.069 1.00 97.94 66 ALA A N 1
ATOM 554 C CA . ALA A 1 66 ? -0.263 12.814 -23.803 1.00 97.94 66 ALA A CA 1
ATOM 555 C C . ALA A 1 66 ? 1.246 12.801 -23.515 1.00 97.94 66 ALA A C 1
ATOM 557 O O . ALA A 1 66 ? 1.871 11.742 -23.461 1.00 97.94 66 ALA A O 1
ATOM 558 N N . GLU A 1 67 ? 1.835 13.977 -23.317 1.00 97.75 67 GLU A N 1
ATOM 559 C CA . GLU A 1 67 ? 3.273 14.194 -23.205 1.00 97.75 67 GLU A CA 1
ATOM 560 C C . GLU A 1 67 ? 3.910 13.402 -22.053 1.00 97.75 67 GLU A C 1
ATOM 562 O O . GLU A 1 67 ? 4.905 12.717 -22.308 1.00 97.75 67 GLU A O 1
ATOM 567 N N . PRO A 1 68 ? 3.347 13.371 -20.825 1.00 98.00 68 PRO A N 1
ATOM 568 C CA . PRO A 1 68 ? 3.928 12.580 -19.746 1.00 98.00 68 PRO A CA 1
ATOM 569 C C . PRO A 1 68 ? 3.903 11.072 -20.029 1.00 98.00 68 PRO A C 1
ATOM 571 O O . PRO A 1 68 ? 4.858 10.382 -19.682 1.00 98.00 68 PRO A O 1
ATOM 574 N N . TYR A 1 69 ? 2.866 10.551 -20.702 1.00 98.25 69 TYR A N 1
ATOM 575 C CA . TYR A 1 69 ? 2.835 9.145 -21.133 1.00 98.25 69 TYR A CA 1
ATOM 576 C C . TYR A 1 69 ? 3.955 8.842 -22.132 1.00 98.25 69 TYR A C 1
ATOM 578 O O . TYR A 1 69 ? 4.654 7.840 -21.993 1.00 98.25 69 TYR A O 1
ATOM 586 N N . LEU A 1 70 ? 4.154 9.708 -23.127 1.00 97.50 70 LEU A N 1
ATOM 587 C CA . LEU A 1 70 ? 5.190 9.506 -24.139 1.00 97.50 70 LEU A CA 1
ATOM 588 C C . LEU A 1 70 ? 6.602 9.629 -23.549 1.00 97.50 70 LEU A C 1
ATOM 590 O O . LEU A 1 70 ? 7.469 8.820 -23.880 1.00 97.50 70 LEU A O 1
ATOM 594 N N . LEU A 1 71 ? 6.833 10.578 -22.635 1.00 96.69 71 LEU A N 1
ATOM 595 C CA . LEU A 1 71 ? 8.104 10.688 -21.914 1.00 96.69 71 LEU A CA 1
ATOM 596 C C . LEU A 1 71 ? 8.353 9.470 -21.026 1.00 96.69 71 LEU A C 1
ATOM 598 O O . LEU A 1 71 ? 9.439 8.904 -21.086 1.00 96.69 71 LEU A O 1
ATOM 602 N N . LEU A 1 72 ? 7.360 9.013 -20.256 1.00 96.88 72 LEU A N 1
ATOM 603 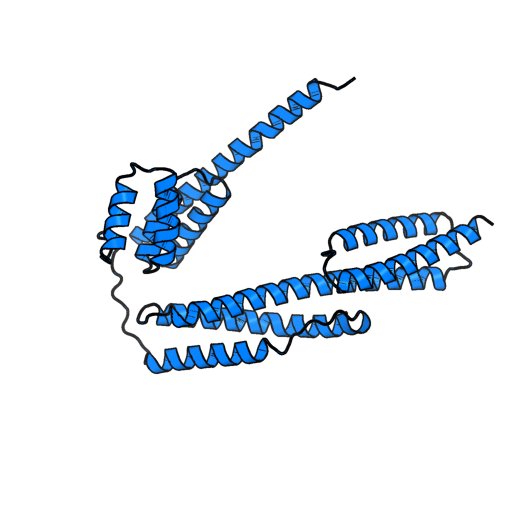C CA . LEU A 1 72 ? 7.489 7.784 -19.467 1.00 96.88 72 LEU A CA 1
ATOM 604 C C . LEU A 1 72 ? 7.815 6.587 -20.353 1.00 96.88 72 LEU A C 1
ATOM 606 O O . LEU A 1 72 ? 8.694 5.806 -20.013 1.00 96.88 72 LEU A O 1
ATOM 610 N N . SER A 1 73 ? 7.163 6.463 -21.509 1.00 96.38 73 SER A N 1
ATOM 611 C CA . SER A 1 73 ? 7.481 5.406 -22.463 1.00 96.38 73 SER A CA 1
ATOM 612 C C . SER A 1 73 ? 8.942 5.457 -22.917 1.00 96.38 73 SER A C 1
ATOM 614 O O . SER A 1 73 ? 9.643 4.446 -22.853 1.00 96.38 73 SER A O 1
ATOM 616 N N . TYR A 1 74 ? 9.424 6.643 -23.300 1.00 95.00 74 TYR A N 1
ATOM 617 C CA . TYR A 1 74 ? 10.812 6.849 -23.703 1.00 95.00 74 TYR A CA 1
ATOM 618 C C . TYR A 1 74 ? 11.780 6.485 -22.572 1.00 95.00 74 TYR A C 1
ATOM 620 O O . TYR A 1 74 ? 12.761 5.788 -22.808 1.00 95.00 74 TYR A O 1
ATOM 628 N N . LEU A 1 75 ? 11.487 6.909 -21.339 1.00 93.12 75 LEU A N 1
ATOM 629 C CA . LEU A 1 75 ? 12.314 6.639 -20.163 1.00 93.12 75 LEU A CA 1
ATOM 630 C C . LEU A 1 75 ? 12.317 5.163 -19.758 1.00 93.12 75 LEU A C 1
ATOM 632 O O . LEU A 1 75 ? 13.366 4.630 -19.424 1.00 93.12 75 LEU A O 1
ATOM 636 N N . TYR A 1 76 ? 11.183 4.471 -19.812 1.00 92.69 76 TYR A N 1
ATOM 637 C CA . TYR A 1 76 ? 11.161 3.035 -19.539 1.00 92.69 76 TYR A CA 1
ATOM 638 C C . TYR A 1 76 ? 11.875 2.244 -20.629 1.00 92.69 76 TYR A C 1
ATOM 640 O O . TYR A 1 76 ? 12.568 1.281 -20.325 1.00 92.69 76 TYR A O 1
ATOM 648 N N . PHE A 1 77 ? 11.786 2.673 -21.888 1.00 91.56 77 PHE A N 1
ATOM 649 C CA . PHE A 1 77 ? 12.554 2.039 -22.952 1.00 91.56 77 PHE A CA 1
ATOM 650 C C . PHE A 1 77 ? 14.058 2.307 -22.804 1.00 91.56 77 PHE A C 1
ATOM 652 O O . PHE A 1 77 ? 14.870 1.408 -23.006 1.00 91.56 77 PHE A O 1
ATOM 659 N N . ALA A 1 78 ? 14.420 3.521 -22.381 1.00 86.25 78 ALA A N 1
ATOM 660 C CA . ALA A 1 78 ? 15.781 3.911 -22.019 1.00 86.25 78 ALA A CA 1
ATOM 661 C C . ALA A 1 78 ? 16.376 3.049 -20.899 1.00 86.25 78 ALA A C 1
ATOM 663 O O . ALA A 1 78 ? 17.573 2.781 -20.900 1.00 86.25 78 ALA A O 1
ATOM 664 N N . LEU A 1 79 ? 15.529 2.648 -19.952 1.00 84.81 79 LEU A N 1
ATOM 665 C CA . LEU A 1 79 ? 15.856 1.799 -18.811 1.00 84.81 79 LEU A CA 1
ATOM 666 C C . LEU A 1 79 ? 15.726 0.303 -19.121 1.00 84.81 79 LEU A C 1
ATOM 668 O O . LEU A 1 79 ? 15.648 -0.490 -18.195 1.00 84.81 79 LEU A O 1
ATOM 672 N N . GLU A 1 80 ? 15.655 -0.076 -20.400 1.00 85.38 80 GLU A N 1
ATOM 673 C CA . GLU A 1 80 ? 15.552 -1.476 -20.835 1.00 85.38 80 GLU A CA 1
ATOM 674 C C . GLU A 1 80 ? 14.315 -2.208 -20.266 1.00 85.38 80 GLU A C 1
ATOM 676 O O . GLU A 1 80 ? 14.279 -3.429 -20.170 1.00 85.38 80 GLU A O 1
ATOM 681 N N . GLN A 1 81 ? 13.236 -1.465 -19.980 1.00 85.19 81 GLN A N 1
ATOM 682 C CA . GLN A 1 81 ? 11.935 -1.972 -19.518 1.00 85.19 81 GLN A CA 1
ATOM 683 C C . GLN A 1 81 ? 10.864 -1.838 -20.624 1.00 85.19 81 GLN A C 1
ATOM 685 O O . GLN A 1 81 ? 9.928 -1.031 -20.515 1.00 85.19 81 GLN A O 1
ATOM 690 N N . PRO A 1 82 ? 10.950 -2.620 -21.721 1.00 87.06 82 PRO A N 1
ATOM 691 C CA . PRO A 1 82 ? 10.109 -2.441 -22.906 1.00 87.06 82 PRO A CA 1
ATOM 692 C C . PRO A 1 82 ? 8.621 -2.692 -22.638 1.00 87.06 82 PRO A C 1
ATOM 694 O O . PRO A 1 82 ? 7.772 -2.064 -23.266 1.00 87.06 82 PRO A O 1
ATOM 697 N N . GLN A 1 83 ? 8.275 -3.564 -21.686 1.00 83.19 83 GLN A N 1
ATOM 698 C CA . GLN A 1 83 ? 6.874 -3.852 -21.360 1.00 83.19 83 GLN A CA 1
ATOM 699 C C . GLN A 1 83 ? 6.154 -2.615 -20.803 1.00 83.19 83 GLN A C 1
ATOM 701 O O . GLN A 1 83 ? 5.065 -2.254 -21.262 1.00 83.19 83 GLN A O 1
ATOM 706 N N . LEU A 1 84 ? 6.788 -1.920 -19.853 1.00 87.75 84 LEU A N 1
ATOM 707 C CA . LEU A 1 84 ? 6.274 -0.660 -19.319 1.00 87.75 84 LEU A CA 1
ATOM 708 C C . LEU A 1 84 ? 6.299 0.430 -20.388 1.00 87.75 84 LEU A C 1
ATOM 710 O O . LEU A 1 84 ? 5.316 1.159 -20.532 1.00 87.75 84 LEU A O 1
ATOM 714 N N . ALA A 1 85 ? 7.358 0.490 -21.197 1.00 95.19 85 ALA A N 1
ATOM 715 C CA . ALA A 1 85 ? 7.438 1.436 -22.300 1.00 95.19 85 ALA A CA 1
ATOM 716 C C . ALA A 1 85 ? 6.243 1.317 -23.257 1.00 95.19 85 ALA A C 1
ATOM 718 O O . ALA A 1 85 ? 5.582 2.318 -23.539 1.00 95.19 85 ALA A O 1
ATOM 719 N N . VAL A 1 86 ? 5.903 0.099 -23.692 1.00 93.56 86 VAL A N 1
ATOM 720 C CA . VAL A 1 86 ? 4.754 -0.171 -24.572 1.00 93.56 86 VAL A CA 1
ATOM 721 C C . VAL A 1 86 ? 3.435 0.212 -23.900 1.00 93.56 86 VAL A C 1
ATOM 723 O O . VAL A 1 86 ? 2.569 0.806 -24.544 1.00 93.56 86 VAL A O 1
ATOM 726 N N . LYS A 1 87 ? 3.271 -0.087 -22.604 1.00 94.56 87 LYS A N 1
ATOM 727 C CA . LYS A 1 87 ? 2.070 0.284 -21.839 1.00 94.56 87 LYS A CA 1
ATOM 728 C C . LYS A 1 87 ? 1.827 1.796 -21.867 1.00 94.56 87 LYS A C 1
ATOM 730 O O . LYS A 1 87 ? 0.717 2.224 -22.182 1.00 94.56 87 LYS A O 1
ATOM 735 N N . TYR A 1 88 ? 2.847 2.597 -21.559 1.00 97.31 88 TYR A N 1
ATOM 736 C CA . TYR A 1 88 ? 2.728 4.058 -21.575 1.00 97.31 88 TYR A CA 1
ATOM 737 C C . TYR A 1 88 ? 2.613 4.611 -23.005 1.00 97.31 88 TYR A C 1
ATOM 739 O O . TYR A 1 88 ? 1.827 5.531 -23.230 1.00 97.31 88 TYR A O 1
ATOM 747 N N . LEU A 1 89 ? 3.301 4.010 -23.984 1.00 97.62 89 LEU A N 1
ATOM 748 C CA . LEU A 1 89 ? 3.228 4.424 -25.389 1.00 97.62 89 LEU A CA 1
ATOM 749 C C . LEU A 1 89 ? 1.810 4.333 -25.939 1.00 97.62 89 LEU A C 1
ATOM 751 O O . LEU A 1 89 ? 1.314 5.308 -26.498 1.00 97.62 89 LEU A O 1
ATOM 755 N N . LYS A 1 90 ? 1.148 3.186 -25.740 1.00 97.56 90 LYS A N 1
ATOM 756 C CA . LYS A 1 90 ? -0.230 2.968 -26.199 1.00 97.56 90 LYS A CA 1
ATOM 757 C C . LYS A 1 90 ? -1.152 4.066 -25.685 1.00 97.56 90 LYS A C 1
ATOM 759 O O . LYS A 1 90 ? -1.899 4.656 -26.459 1.00 97.56 90 LYS A O 1
ATOM 764 N N . LYS A 1 91 ? -1.039 4.408 -24.397 1.00 97.69 91 LYS A N 1
ATOM 765 C CA . LYS A 1 91 ? -1.877 5.455 -23.812 1.00 97.69 91 LYS A CA 1
ATOM 766 C C . LYS A 1 91 ? -1.560 6.848 -24.364 1.00 97.69 91 LYS A C 1
ATOM 768 O O . LYS A 1 91 ? -2.477 7.620 -24.626 1.00 97.69 91 LYS A O 1
ATOM 773 N N . GLY A 1 92 ? -0.283 7.154 -24.590 1.00 98.00 92 GLY A N 1
ATOM 774 C CA . GLY A 1 92 ? 0.130 8.399 -25.239 1.00 98.00 92 GLY A CA 1
ATOM 775 C C . GLY A 1 92 ? -0.359 8.513 -26.690 1.00 98.00 92 GLY A C 1
ATOM 776 O O . GLY A 1 92 ? -0.801 9.584 -27.096 1.00 98.00 92 GLY A O 1
ATOM 777 N N . GLN A 1 93 ? -0.349 7.414 -27.452 1.00 98.06 93 GLN A N 1
ATOM 778 C CA . GLN A 1 93 ? -0.872 7.350 -28.824 1.00 98.06 93 GLN A CA 1
ATOM 779 C C . GLN A 1 93 ? -2.396 7.499 -28.880 1.00 98.06 93 GLN A C 1
ATOM 781 O O . GLN A 1 93 ? -2.897 8.157 -29.784 1.00 98.06 93 GLN A O 1
ATOM 786 N N . GLU A 1 94 ? -3.138 6.937 -27.919 1.00 98.00 94 GLU A N 1
ATOM 787 C CA . GLU A 1 94 ? -4.589 7.156 -27.809 1.00 98.00 94 GLU A CA 1
ATOM 788 C C . GLU A 1 94 ? -4.928 8.646 -27.649 1.00 98.00 94 GLU A C 1
ATOM 790 O O . GLU A 1 94 ? -5.879 9.135 -28.257 1.00 98.00 94 GLU A O 1
ATOM 795 N N . LEU A 1 95 ? -4.148 9.364 -26.834 1.00 97.44 95 LEU A N 1
ATOM 796 C CA . LEU A 1 95 ? -4.356 10.786 -26.553 1.00 97.44 95 LEU A CA 1
ATOM 797 C C . LEU A 1 95 ? -3.812 11.699 -27.664 1.00 97.44 95 LEU A C 1
ATOM 799 O O . LEU A 1 95 ? -4.362 12.774 -27.893 1.00 97.44 95 LEU A O 1
ATOM 803 N N . SER A 1 96 ? -2.751 11.286 -28.367 1.00 97.94 96 SER A N 1
ATOM 804 C CA . SER A 1 96 ? -2.142 12.039 -29.472 1.00 97.94 96 SER A CA 1
ATOM 805 C C . SER A 1 96 ? -1.741 11.122 -30.644 1.00 97.94 96 SER A C 1
ATOM 807 O O . SER A 1 96 ? -0.559 10.809 -30.827 1.00 97.94 96 SER A O 1
ATOM 809 N N . PRO A 1 97 ? -2.708 10.697 -31.486 1.00 97.69 97 PRO A N 1
ATOM 810 C CA . PRO A 1 97 ? -2.479 9.699 -32.544 1.00 97.69 97 PRO A CA 1
ATOM 811 C C . PRO A 1 97 ? -1.507 10.139 -33.646 1.00 97.69 97 PRO A C 1
ATOM 813 O O . PRO A 1 97 ? -0.903 9.315 -34.332 1.00 97.69 97 PRO A O 1
ATOM 816 N N . HIS A 1 98 ? -1.359 11.450 -33.835 1.00 96.88 98 HIS A N 1
ATOM 817 C CA . HIS A 1 98 ? -0.514 12.044 -34.873 1.00 96.88 98 HIS A CA 1
ATOM 818 C C . HIS A 1 98 ? 0.844 12.520 -34.343 1.00 96.88 98 HIS A C 1
ATOM 820 O O . HIS A 1 98 ? 1.572 13.210 -35.055 1.00 96.88 98 HIS A O 1
ATOM 826 N N . SER A 1 99 ? 1.195 12.167 -33.103 1.00 97.06 99 SER A N 1
ATOM 827 C CA . SER A 1 99 ? 2.500 12.491 -32.534 1.00 97.06 99 SER A CA 1
ATOM 828 C C . SER A 1 99 ? 3.610 11.754 -33.284 1.00 97.06 99 SER A C 1
ATOM 830 O O . SER A 1 99 ? 3.715 10.528 -33.212 1.00 97.06 99 SER A O 1
ATOM 832 N N . THR A 1 100 ? 4.471 12.502 -33.975 1.00 97.00 100 THR A N 1
ATOM 833 C CA . THR A 1 100 ? 5.664 11.949 -34.638 1.00 97.00 100 THR A CA 1
ATOM 834 C C . THR A 1 100 ? 6.594 11.287 -33.625 1.00 97.00 100 THR A C 1
ATOM 836 O O . THR A 1 100 ? 7.098 10.200 -33.876 1.00 97.00 100 THR A O 1
ATOM 839 N N . PHE A 1 101 ? 6.723 11.870 -32.429 1.00 95.38 101 PHE A N 1
ATOM 840 C CA . PHE A 1 101 ? 7.513 11.300 -31.339 1.00 95.38 101 PHE A CA 1
ATOM 841 C C . PHE A 1 101 ? 7.003 9.915 -30.911 1.00 95.38 101 PHE A C 1
ATOM 843 O O . PHE A 1 101 ? 7.795 9.001 -30.690 1.00 95.38 101 PHE A O 1
ATOM 850 N N . ALA A 1 102 ? 5.681 9.730 -30.843 1.00 97.00 102 ALA A N 1
ATOM 851 C CA . ALA A 1 102 ? 5.090 8.435 -30.518 1.00 97.00 102 ALA A CA 1
ATOM 852 C C . ALA A 1 102 ? 5.314 7.391 -31.628 1.00 97.00 102 ALA A C 1
ATOM 854 O O . ALA A 1 102 ? 5.501 6.210 -31.336 1.00 97.00 102 ALA A O 1
ATOM 855 N N . GLN A 1 103 ? 5.296 7.815 -32.895 1.00 97.19 103 GLN A N 1
ATOM 856 C CA . GLN A 1 103 ? 5.566 6.945 -34.045 1.00 97.19 103 GLN A CA 1
ATOM 857 C C . GLN A 1 103 ? 7.036 6.513 -34.092 1.00 97.19 103 GLN A C 1
ATOM 859 O O . GLN A 1 103 ? 7.320 5.330 -34.277 1.00 97.19 103 GLN A O 1
ATOM 864 N N . ASP A 1 104 ? 7.962 7.443 -33.851 1.00 94.75 104 ASP A N 1
ATOM 865 C CA . ASP A 1 104 ? 9.393 7.150 -33.768 1.00 94.75 104 ASP A CA 1
ATOM 866 C C . ASP A 1 104 ? 9.677 6.162 -32.632 1.00 94.75 104 ASP A C 1
ATOM 868 O O . ASP A 1 104 ? 10.368 5.160 -32.823 1.00 94.75 104 ASP A O 1
ATOM 872 N N . LEU A 1 105 ? 9.096 6.397 -31.452 1.00 94.12 105 LEU A N 1
ATOM 873 C CA . LEU A 1 105 ? 9.282 5.525 -30.296 1.00 94.12 105 LEU A CA 1
ATOM 874 C C . LEU A 1 105 ? 8.734 4.111 -30.541 1.00 94.12 105 LEU A C 1
ATOM 876 O O . LEU A 1 105 ? 9.407 3.135 -30.208 1.00 94.12 105 LEU A O 1
ATOM 880 N N . GLN A 1 106 ? 7.568 3.996 -31.188 1.00 96.56 106 GLN A N 1
ATOM 881 C CA . GLN A 1 106 ? 7.020 2.711 -31.630 1.00 96.56 106 GLN A CA 1
ATOM 882 C C . GLN A 1 106 ? 7.989 1.987 -32.568 1.00 96.56 106 GLN A C 1
ATOM 884 O O . GLN A 1 106 ? 8.264 0.807 -32.373 1.00 96.56 106 GLN A O 1
ATOM 889 N N . PHE A 1 107 ? 8.555 2.695 -33.550 1.00 95.12 107 PHE A N 1
ATOM 890 C CA . PHE A 1 107 ? 9.512 2.112 -34.486 1.00 95.12 107 PHE A CA 1
ATOM 891 C C . PHE A 1 107 ? 10.744 1.541 -33.772 1.00 95.12 107 PHE A C 1
ATOM 893 O O . PHE A 1 107 ? 11.190 0.441 -34.106 1.00 95.12 107 PHE A O 1
ATOM 900 N N . PHE A 1 108 ? 11.302 2.251 -32.787 1.00 93.62 108 PHE A N 1
ATOM 901 C CA . PHE A 1 108 ? 12.454 1.739 -32.041 1.00 93.62 108 PHE A CA 1
ATOM 902 C C . PHE A 1 108 ? 12.102 0.529 -31.171 1.00 93.62 108 PHE A C 1
ATOM 904 O O . PHE A 1 108 ? 12.872 -0.437 -31.162 1.00 93.62 108 PHE A O 1
ATOM 911 N N . LEU A 1 109 ? 10.941 0.555 -30.506 1.00 91.88 109 LEU A N 1
ATOM 912 C CA . LEU A 1 109 ? 10.429 -0.568 -29.718 1.00 91.88 109 LEU A CA 1
ATOM 913 C C . LEU A 1 109 ? 10.214 -1.813 -30.589 1.00 91.88 109 LEU A C 1
ATOM 915 O O . LEU A 1 109 ? 10.721 -2.881 -30.256 1.00 91.88 109 LEU A O 1
ATOM 919 N N . ASP A 1 110 ? 9.565 -1.669 -31.746 1.00 92.62 110 ASP A N 1
ATOM 920 C CA . ASP A 1 110 ? 9.292 -2.778 -32.671 1.00 92.62 110 ASP A CA 1
ATOM 921 C C . ASP A 1 110 ? 10.569 -3.381 -33.266 1.00 92.62 110 ASP A C 1
ATOM 923 O O . ASP A 1 110 ? 10.624 -4.565 -33.602 1.00 92.62 110 ASP A O 1
ATOM 927 N N . LYS A 1 111 ? 11.611 -2.562 -33.442 1.00 91.81 111 LYS A N 1
ATOM 928 C CA . LYS A 1 111 ? 12.904 -3.005 -33.977 1.00 91.81 111 LYS A CA 1
ATOM 929 C C . LYS A 1 111 ? 13.879 -3.479 -32.902 1.00 91.81 111 LYS A C 1
ATOM 931 O O . LYS A 1 111 ? 14.960 -3.931 -33.277 1.00 91.81 111 LYS A O 1
ATOM 936 N N . GLY A 1 112 ? 13.546 -3.342 -31.616 1.00 84.00 112 GLY A N 1
ATOM 937 C CA . GLY A 1 112 ? 14.457 -3.631 -30.504 1.00 84.00 112 GLY A CA 1
ATOM 938 C C . GLY A 1 112 ? 15.767 -2.840 -30.585 1.00 84.00 112 GLY A C 1
ATOM 939 O O . GLY A 1 112 ? 16.818 -3.329 -30.177 1.00 84.00 112 GLY A O 1
ATOM 940 N N . LYS A 1 113 ? 15.743 -1.648 -31.196 1.00 85.31 113 LYS A N 1
ATOM 941 C CA . LYS A 1 113 ? 16.945 -0.829 -31.396 1.00 85.31 113 LYS A CA 1
ATOM 942 C C . LYS A 1 113 ? 17.108 0.152 -30.237 1.00 85.31 113 LYS A C 1
ATOM 944 O O . LYS A 1 113 ? 16.123 0.780 -29.859 1.00 85.31 113 LYS A O 1
ATOM 949 N N . PRO A 1 114 ? 18.333 0.356 -29.720 1.00 80.44 114 PRO A N 1
ATOM 950 C CA . PRO A 1 114 ? 18.563 1.323 -28.656 1.00 80.44 114 PRO A CA 1
ATOM 951 C C . PRO A 1 114 ? 18.213 2.737 -29.128 1.00 80.44 114 PRO A C 1
ATOM 953 O O . PRO A 1 114 ? 18.446 3.089 -30.289 1.00 80.44 114 PRO A O 1
ATOM 956 N N . LEU A 1 115 ? 17.692 3.555 -28.213 1.00 84.25 115 LEU A N 1
ATOM 957 C CA . LEU A 1 115 ? 17.380 4.950 -28.502 1.00 84.25 115 LEU A CA 1
ATOM 958 C C . LEU A 1 115 ? 18.663 5.736 -28.839 1.00 84.25 115 LEU A C 1
ATOM 960 O O . LEU A 1 115 ? 19.667 5.609 -28.133 1.00 84.25 115 LEU A O 1
ATOM 964 N N . PRO A 1 116 ? 18.647 6.578 -29.886 1.00 74.75 116 PRO A N 1
ATOM 965 C CA . PRO A 1 116 ? 19.845 7.252 -30.393 1.00 74.75 116 PRO A CA 1
ATOM 966 C C . PRO A 1 116 ? 20.430 8.329 -29.462 1.00 74.75 116 PRO A C 1
ATOM 968 O O . PRO A 1 116 ? 21.571 8.737 -29.667 1.00 74.75 116 PRO A O 1
ATOM 971 N N . TYR A 1 117 ? 19.689 8.789 -28.448 1.00 70.25 117 TYR A N 1
ATOM 972 C CA . TYR A 1 117 ? 20.049 9.978 -27.658 1.00 70.25 117 TYR A CA 1
ATOM 973 C C . TYR A 1 117 ? 20.433 9.701 -26.205 1.00 70.25 117 TYR A C 1
ATOM 975 O O . TYR A 1 117 ? 20.649 10.646 -25.446 1.00 70.25 117 TYR A O 1
ATOM 983 N N . LEU A 1 118 ? 20.536 8.435 -25.797 1.00 66.81 118 LEU A N 1
ATOM 984 C CA . LEU A 1 118 ? 20.933 8.117 -24.431 1.00 66.81 118 LEU A CA 1
ATOM 985 C C . LEU A 1 118 ? 22.442 7.902 -24.348 1.00 66.81 118 LEU A C 1
ATOM 987 O O . LEU A 1 118 ? 22.983 7.029 -25.037 1.00 66.81 118 LEU A O 1
ATOM 991 N N . PRO A 1 119 ? 23.140 8.667 -23.498 1.00 65.19 119 PRO A N 1
ATOM 992 C CA . PRO A 1 119 ? 24.536 8.408 -23.214 1.00 65.19 119 PRO A CA 1
ATOM 993 C C . PRO A 1 119 ? 24.638 7.043 -22.533 1.00 65.19 119 PRO A C 1
ATOM 995 O O . PRO A 1 119 ? 24.181 6.845 -21.409 1.00 65.19 119 PRO A O 1
ATOM 998 N N . LYS A 1 120 ? 25.239 6.079 -23.233 1.00 61.59 120 LYS A N 1
ATOM 999 C CA . LYS A 1 120 ? 25.536 4.770 -22.657 1.00 61.59 120 LYS A CA 1
ATOM 1000 C C . LYS A 1 120 ? 26.602 4.964 -21.587 1.00 61.59 120 LYS A C 1
ATOM 1002 O O . LYS A 1 120 ? 27.774 5.165 -21.917 1.00 61.59 120 LYS A O 1
ATOM 1007 N N . LYS A 1 121 ? 26.217 4.906 -20.309 1.00 61.97 121 LYS A N 1
ATOM 1008 C CA . LYS A 1 121 ? 27.199 4.724 -19.239 1.00 61.97 121 LYS A CA 1
ATOM 1009 C C . LYS A 1 121 ? 27.903 3.403 -19.549 1.00 61.97 121 LYS A C 1
ATOM 1011 O O . LYS A 1 121 ? 27.239 2.378 -19.691 1.00 61.97 121 LYS A O 1
ATOM 1016 N N . LYS A 1 122 ? 29.225 3.431 -19.757 1.00 63.44 122 LYS A N 1
ATOM 1017 C CA . LYS A 1 122 ? 29.981 2.184 -19.917 1.00 63.44 122 LYS A CA 1
ATOM 1018 C C . LYS A 1 122 ? 29.703 1.346 -18.667 1.00 63.44 122 LYS A C 1
ATOM 1020 O O . LYS A 1 122 ? 29.879 1.897 -17.577 1.00 63.44 122 LYS A O 1
ATOM 1025 N N . PRO A 1 123 ? 29.233 0.095 -18.804 1.00 62.81 123 PRO A N 1
ATOM 1026 C CA . PRO A 1 123 ? 29.001 -0.746 -17.644 1.00 62.81 123 PRO A CA 1
ATOM 1027 C C . PRO A 1 123 ? 30.313 -0.820 -16.868 1.00 62.81 123 PRO A C 1
ATOM 1029 O O . PRO A 1 123 ? 31.369 -1.106 -17.441 1.00 62.81 123 PRO A O 1
ATOM 1032 N N . GLU A 1 124 ? 30.260 -0.458 -15.588 1.00 65.81 124 GLU A N 1
ATOM 1033 C CA . GLU A 1 124 ? 31.384 -0.703 -14.695 1.00 65.81 124 GLU A CA 1
ATOM 1034 C C . GLU A 1 124 ? 31.635 -2.219 -14.693 1.00 65.81 124 GLU A C 1
ATOM 1036 O O . GLU A 1 124 ? 30.673 -2.993 -14.701 1.00 65.81 124 GLU A O 1
ATOM 1041 N N . PRO A 1 125 ? 32.899 -2.663 -14.769 1.00 68.75 125 PRO A N 1
ATOM 1042 C CA . PRO A 1 125 ? 33.202 -4.082 -14.740 1.00 68.75 125 PRO A CA 1
ATOM 1043 C C . PRO A 1 125 ? 32.654 -4.679 -13.445 1.00 68.75 125 PRO A C 1
ATOM 1045 O O . PRO A 1 125 ? 32.864 -4.133 -12.361 1.00 68.75 125 PRO A O 1
ATOM 1048 N N . LEU A 1 126 ? 31.944 -5.795 -13.582 1.00 63.75 126 LEU A N 1
ATOM 1049 C CA . LEU A 1 126 ? 31.431 -6.554 -12.453 1.00 63.75 126 LEU A CA 1
ATOM 1050 C C . LEU A 1 126 ? 32.569 -6.884 -11.490 1.00 63.75 126 LEU A C 1
ATOM 1052 O O . LEU A 1 126 ? 33.564 -7.502 -11.865 1.00 63.75 126 LEU A O 1
ATOM 1056 N N . THR A 1 127 ? 32.403 -6.488 -10.234 1.00 74.00 127 THR A N 1
ATOM 1057 C CA . THR A 1 127 ? 33.283 -6.891 -9.132 1.00 74.00 127 THR A CA 1
ATOM 1058 C C . THR A 1 127 ? 32.992 -8.308 -8.638 1.00 74.00 127 THR A C 1
ATOM 1060 O O . THR A 1 127 ? 33.798 -8.859 -7.892 1.00 74.00 127 THR A O 1
ATOM 1063 N N . TYR A 1 128 ? 31.870 -8.904 -9.052 1.00 75.38 128 TYR A N 1
ATOM 1064 C CA . TYR A 1 128 ? 31.382 -10.191 -8.562 1.00 75.38 128 TYR A CA 1
ATOM 1065 C C . TYR A 1 128 ? 31.038 -11.142 -9.704 1.00 75.38 128 TYR A C 1
ATOM 1067 O O . TYR A 1 128 ? 30.604 -10.713 -10.772 1.00 75.38 128 TYR A O 1
ATOM 1075 N N . ASP A 1 129 ? 31.202 -12.435 -9.434 1.00 85.75 129 ASP A N 1
ATOM 1076 C CA . ASP A 1 129 ? 30.742 -13.514 -10.301 1.00 85.75 129 ASP A CA 1
ATOM 1077 C C . ASP A 1 129 ? 29.203 -13.497 -10.390 1.00 85.75 129 ASP A C 1
ATOM 1079 O O . ASP A 1 129 ? 28.523 -13.607 -9.360 1.00 85.75 129 ASP A O 1
ATOM 1083 N N . PRO A 1 130 ? 28.630 -13.338 -11.589 1.00 80.06 130 PRO A N 1
ATOM 1084 C CA . PRO A 1 130 ? 27.189 -13.284 -11.741 1.00 80.06 130 PRO A CA 1
ATOM 1085 C C . PRO A 1 130 ? 26.415 -14.540 -11.365 1.00 80.06 130 PRO A C 1
ATOM 1087 O O . PRO A 1 130 ? 25.296 -14.416 -10.868 1.00 80.06 130 PRO A O 1
ATOM 1090 N N . GLU A 1 131 ? 26.980 -15.731 -11.572 1.00 86.75 131 GLU A N 1
ATOM 1091 C CA . GLU A 1 131 ? 26.292 -16.982 -11.218 1.00 86.75 131 GLU A CA 1
ATOM 1092 C C . GLU A 1 131 ? 26.074 -17.061 -9.703 1.00 86.75 131 GLU A C 1
ATOM 1094 O O . GLU A 1 131 ? 25.027 -17.504 -9.218 1.00 86.75 131 GLU A O 1
ATOM 1099 N N . VAL A 1 132 ? 27.036 -16.532 -8.943 1.00 88.81 132 VAL A N 1
ATOM 1100 C CA . VAL A 1 132 ? 26.950 -16.407 -7.489 1.00 88.81 132 VAL A CA 1
ATOM 1101 C C . VAL A 1 132 ? 25.851 -15.420 -7.089 1.00 88.81 132 VAL A C 1
ATOM 1103 O O . VAL A 1 132 ? 25.083 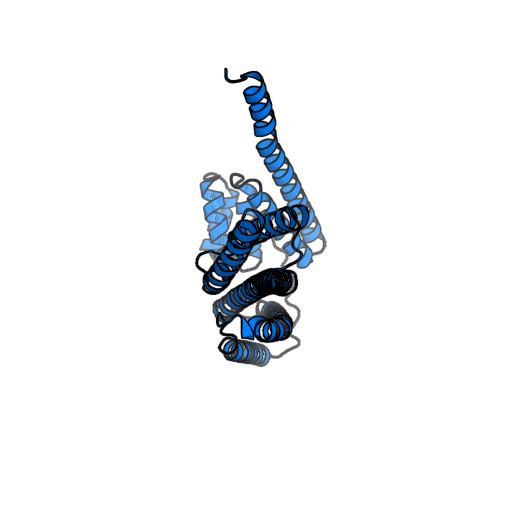-15.714 -6.175 1.00 88.81 132 VAL A O 1
ATOM 1106 N N . LEU A 1 133 ? 25.737 -14.268 -7.761 1.00 86.00 133 LEU A N 1
ATOM 1107 C CA . LEU A 1 133 ? 24.676 -13.290 -7.480 1.00 86.00 133 LEU A CA 1
ATOM 1108 C C . LEU A 1 133 ? 23.282 -13.843 -7.794 1.00 86.00 133 LEU A C 1
ATOM 1110 O O . LEU A 1 133 ? 22.363 -13.648 -6.999 1.00 86.00 133 LEU A O 1
ATOM 1114 N N . TYR A 1 134 ? 23.135 -14.558 -8.909 1.00 88.31 134 TYR A N 1
ATOM 1115 C CA . TYR A 1 134 ? 21.879 -15.195 -9.298 1.00 88.31 134 TYR A CA 1
ATOM 1116 C C . TYR A 1 134 ? 21.457 -16.256 -8.268 1.00 88.31 134 TYR A C 1
ATOM 1118 O O . TYR A 1 134 ? 20.349 -16.201 -7.738 1.00 88.31 134 TYR A O 1
ATOM 1126 N N . SER A 1 135 ? 22.382 -17.139 -7.876 1.00 89.19 135 SER A N 1
ATOM 1127 C CA . SER A 1 135 ? 22.137 -18.171 -6.856 1.00 89.19 135 SER A CA 1
ATOM 1128 C C . SER A 1 135 ? 21.784 -17.571 -5.487 1.00 89.19 135 SER A C 1
ATOM 1130 O O . SER A 1 135 ? 20.920 -18.082 -4.776 1.00 89.19 135 SER A O 1
ATOM 1132 N N . GLN A 1 136 ? 22.431 -16.462 -5.104 1.00 89.75 136 GLN A N 1
ATOM 1133 C CA . GLN A 1 136 ? 22.097 -15.726 -3.878 1.00 89.75 136 GLN A CA 1
ATOM 1134 C C . GLN A 1 136 ? 20.6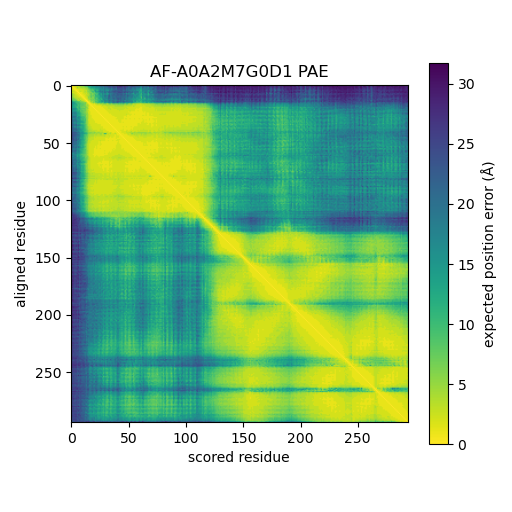77 -15.158 -3.922 1.00 89.75 136 GLN A C 1
ATOM 1136 O O . GLN A 1 136 ? 19.978 -15.194 -2.909 1.00 89.75 136 GLN A O 1
ATOM 1141 N N . MET A 1 137 ? 20.264 -14.626 -5.074 1.00 89.88 137 MET A N 1
ATOM 1142 C CA . MET A 1 137 ? 18.928 -14.073 -5.269 1.00 89.88 137 MET A CA 1
ATOM 1143 C C . MET A 1 137 ? 17.860 -15.169 -5.183 1.00 89.88 137 MET A C 1
ATOM 1145 O O . MET A 1 137 ? 16.894 -15.016 -4.439 1.00 89.88 137 MET A O 1
ATOM 1149 N N . GLU A 1 138 ? 18.064 -16.306 -5.854 1.00 90.50 138 GLU A N 1
ATOM 1150 C CA . GLU A 1 138 ? 17.161 -17.461 -5.758 1.00 90.50 138 GLU A CA 1
ATOM 1151 C C . GLU A 1 138 ? 17.030 -17.973 -4.322 1.00 90.50 138 GLU A C 1
ATOM 1153 O O . GLU A 1 138 ? 15.919 -18.186 -3.833 1.00 90.50 138 GLU A O 1
ATOM 1158 N N . TRP A 1 139 ? 18.155 -18.129 -3.619 1.00 92.38 139 TRP A N 1
ATOM 1159 C CA . TRP A 1 139 ? 18.148 -18.560 -2.225 1.00 92.38 139 TRP A CA 1
ATOM 1160 C C . TRP A 1 139 ? 17.375 -17.578 -1.335 1.00 92.38 139 TRP A C 1
ATOM 1162 O O . TRP A 1 139 ? 16.544 -18.003 -0.533 1.00 92.38 139 TRP A O 1
ATOM 1172 N N . LEU A 1 140 ? 17.595 -16.270 -1.503 1.00 89.75 140 LEU A N 1
ATOM 1173 C CA . LEU A 1 140 ? 16.902 -15.233 -0.738 1.00 89.75 140 LEU A CA 1
ATOM 1174 C C . LEU A 1 140 ? 15.387 -15.268 -0.983 1.00 89.75 140 LEU A C 1
ATOM 1176 O O . LEU A 1 140 ? 14.612 -15.252 -0.027 1.00 89.75 140 LEU A O 1
ATOM 1180 N N . LEU A 1 141 ? 14.962 -15.381 -2.244 1.00 90.50 141 LEU A N 1
ATOM 1181 C CA . LEU A 1 141 ? 13.549 -15.512 -2.603 1.00 90.50 141 LEU A CA 1
ATOM 1182 C C . LEU A 1 141 ? 12.919 -16.764 -1.983 1.00 90.50 141 LEU A C 1
ATOM 1184 O O . LEU A 1 141 ? 11.815 -16.692 -1.446 1.00 90.50 141 LEU A O 1
ATOM 1188 N N . GLN A 1 142 ? 13.617 -17.903 -2.005 1.00 91.69 142 GLN A N 1
ATOM 1189 C CA . GLN A 1 142 ? 13.131 -19.139 -1.385 1.00 91.69 142 GLN A CA 1
ATOM 1190 C C . GLN A 1 142 ? 12.993 -19.019 0.135 1.00 91.69 142 GLN A C 1
ATOM 1192 O O . GLN A 1 142 ? 11.987 -19.465 0.690 1.00 91.69 142 GLN A O 1
ATOM 1197 N N . GLN A 1 143 ? 13.967 -18.399 0.810 1.00 90.50 143 GLN A N 1
ATOM 1198 C CA . GLN A 1 143 ? 13.895 -18.162 2.253 1.00 90.50 143 GLN A CA 1
ATOM 1199 C C . GLN A 1 143 ? 12.662 -17.331 2.610 1.00 90.50 143 GLN A C 1
ATOM 1201 O O . GLN A 1 143 ? 11.879 -17.728 3.471 1.00 90.50 143 GLN A O 1
ATOM 1206 N N . ILE A 1 144 ? 12.435 -16.234 1.893 1.00 88.19 144 ILE A N 1
ATOM 1207 C CA . ILE A 1 144 ? 11.284 -15.360 2.122 1.00 88.19 144 ILE A CA 1
ATOM 1208 C C . ILE A 1 144 ? 9.975 -16.106 1.847 1.00 88.19 144 ILE A C 1
ATOM 1210 O O . ILE A 1 144 ? 9.081 -16.115 2.690 1.00 88.19 144 ILE A O 1
ATOM 1214 N N . LYS A 1 145 ? 9.873 -16.819 0.721 1.00 89.56 145 LYS A N 1
ATOM 1215 C CA . LYS A 1 145 ? 8.688 -17.627 0.393 1.00 89.56 145 LYS A CA 1
ATOM 1216 C C . LYS A 1 145 ? 8.349 -18.650 1.476 1.00 89.56 145 LYS A C 1
ATOM 1218 O O . LYS A 1 145 ? 7.174 -18.836 1.779 1.00 89.56 145 LYS A O 1
ATOM 1223 N N . SER A 1 146 ? 9.353 -19.272 2.096 1.00 89.69 146 SER A N 1
ATOM 1224 C CA . SER A 1 146 ? 9.127 -20.225 3.192 1.00 89.69 146 SER A CA 1
ATOM 1225 C C . SER A 1 146 ? 8.528 -19.579 4.450 1.00 89.69 146 SER A C 1
ATOM 1227 O O . SER A 1 146 ? 7.799 -20.235 5.187 1.00 89.69 146 SER A O 1
ATOM 1229 N N . GLN A 1 147 ? 8.767 -18.282 4.661 1.00 87.81 147 GLN A N 1
ATOM 1230 C CA . GLN A 1 147 ? 8.197 -17.513 5.769 1.00 87.81 147 GLN A CA 1
ATOM 1231 C C . GLN A 1 147 ? 6.777 -16.999 5.465 1.00 87.81 147 GLN A C 1
ATOM 1233 O O . GLN A 1 147 ? 6.023 -16.707 6.392 1.00 87.81 147 GLN A O 1
ATOM 1238 N N . MET A 1 148 ? 6.367 -16.912 4.189 1.00 85.31 148 MET A N 1
ATOM 1239 C CA . MET A 1 148 ? 5.017 -16.450 3.806 1.00 85.31 148 MET A CA 1
ATOM 1240 C C . MET A 1 148 ? 3.906 -17.343 4.367 1.00 85.31 148 MET A C 1
ATOM 1242 O O . MET A 1 148 ? 2.788 -16.892 4.582 1.00 85.31 148 MET A O 1
ATOM 1246 N N . THR A 1 149 ? 4.183 -18.619 4.619 1.00 81.19 149 THR A N 1
ATOM 1247 C CA . THR A 1 149 ? 3.175 -19.548 5.146 1.00 81.19 149 THR A CA 1
ATOM 1248 C C . THR A 1 149 ? 2.981 -19.451 6.659 1.00 81.19 149 THR A C 1
ATOM 1250 O O . THR A 1 149 ? 2.046 -20.045 7.187 1.00 81.19 149 THR A O 1
ATOM 1253 N N . GLU A 1 150 ? 3.852 -18.734 7.373 1.00 82.00 150 GLU A N 1
ATOM 1254 C CA . GLU A 1 150 ? 3.877 -18.733 8.840 1.00 82.00 150 GLU A CA 1
ATOM 1255 C C . GLU A 1 150 ? 2.888 -17.733 9.468 1.00 82.00 150 GLU A C 1
ATOM 1257 O O . GLU A 1 150 ? 2.421 -17.943 10.588 1.00 82.00 150 GLU A O 1
ATOM 1262 N N . TYR A 1 151 ? 2.506 -16.676 8.744 1.00 77.69 151 TYR A N 1
ATOM 1263 C CA . TYR A 1 151 ? 1.722 -15.557 9.288 1.00 77.69 151 TYR A CA 1
ATOM 1264 C C . TYR A 1 151 ? 0.261 -15.556 8.824 1.00 77.69 151 TYR A C 1
ATOM 1266 O O . TYR A 1 151 ? -0.272 -14.538 8.384 1.00 77.69 151 TYR A O 1
ATOM 1274 N N . ALA A 1 152 ? -0.415 -16.698 8.955 1.00 77.88 152 ALA A N 1
ATOM 1275 C CA . ALA A 1 152 ? -1.866 -16.742 8.806 1.00 77.88 152 ALA A CA 1
ATOM 1276 C C . ALA A 1 152 ? -2.529 -15.999 9.980 1.00 77.88 152 ALA A C 1
ATOM 1278 O O . ALA A 1 152 ? -2.445 -16.429 11.134 1.00 77.88 152 ALA A O 1
ATOM 1279 N N . ILE A 1 153 ? -3.180 -14.872 9.689 1.00 76.81 153 ILE A N 1
ATOM 1280 C CA . ILE A 1 153 ? -3.939 -14.114 10.686 1.00 76.81 153 ILE A CA 1
ATOM 1281 C C . ILE A 1 153 ? -5.253 -14.841 10.940 1.00 76.81 153 ILE A C 1
ATOM 1283 O O . ILE A 1 153 ? -6.033 -15.080 10.022 1.00 76.81 153 ILE A O 1
ATOM 1287 N N . VAL A 1 154 ? -5.476 -15.210 12.197 1.00 84.12 154 VAL A N 1
ATOM 1288 C CA . VAL A 1 154 ? -6.707 -15.861 12.648 1.00 84.12 154 VAL A CA 1
ATOM 1289 C C . VAL A 1 154 ? -7.499 -14.833 13.434 1.00 84.12 154 VAL A C 1
ATOM 1291 O O . VAL A 1 154 ? -6.970 -14.279 14.393 1.00 84.12 154 VAL A O 1
ATOM 1294 N N . ALA A 1 155 ? -8.750 -14.580 13.064 1.00 84.56 155 ALA A N 1
ATOM 1295 C CA . ALA A 1 155 ? -9.591 -13.654 13.808 1.00 84.56 155 ALA A CA 1
ATOM 1296 C C . ALA A 1 155 ? -9.958 -14.261 15.174 1.00 84.56 155 ALA A C 1
ATOM 1298 O O . ALA A 1 155 ? -10.865 -15.078 15.298 1.00 84.56 155 ALA A O 1
ATOM 1299 N N . ASP A 1 156 ? -9.201 -13.892 16.204 1.00 91.88 156 ASP A N 1
ATOM 1300 C CA . ASP A 1 156 ? -9.384 -14.353 17.577 1.00 91.88 156 ASP A CA 1
ATOM 1301 C C . ASP A 1 156 ? -9.088 -13.188 18.525 1.00 91.88 156 ASP A C 1
ATOM 1303 O O . ASP A 1 156 ? -7.937 -12.759 18.653 1.00 91.88 156 ASP A O 1
ATOM 1307 N N . LEU A 1 157 ? -10.141 -12.670 19.171 1.00 91.06 157 LEU A N 1
ATOM 1308 C CA . LEU A 1 157 ? -10.066 -11.488 20.034 1.00 91.06 157 LEU A CA 1
ATOM 1309 C C . LEU A 1 157 ? -9.067 -11.670 21.185 1.00 91.06 157 LEU A C 1
ATOM 1311 O O . LEU A 1 157 ? -8.350 -10.732 21.525 1.00 91.06 157 LEU A O 1
ATOM 1315 N N . GLU A 1 158 ? -8.965 -12.881 21.737 1.00 92.75 158 GLU A N 1
ATOM 1316 C CA . GLU A 1 158 ? -8.071 -13.177 22.863 1.00 92.75 158 GLU 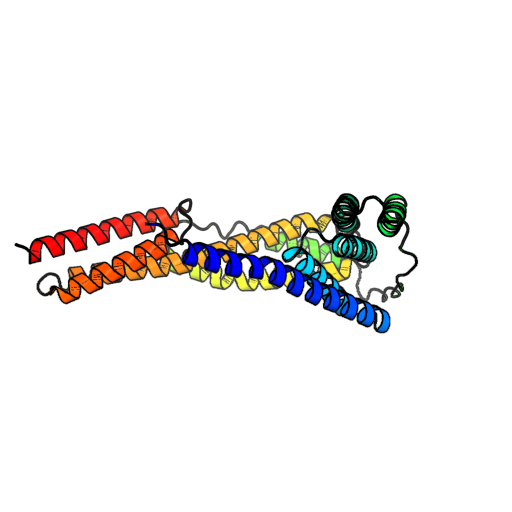A CA 1
ATOM 1317 C C . GLU A 1 158 ? -6.599 -13.213 22.440 1.00 92.75 158 GLU A C 1
ATOM 1319 O O . GLU A 1 158 ? -5.696 -13.048 23.260 1.00 92.75 158 GLU A O 1
ATOM 1324 N N . LYS A 1 159 ? -6.336 -13.422 21.146 1.00 93.19 159 LYS A N 1
ATOM 1325 C CA . LYS A 1 159 ? -4.981 -13.530 20.596 1.00 93.19 159 LYS A CA 1
ATOM 1326 C C . LYS A 1 159 ? -4.525 -12.285 19.848 1.00 93.19 159 LYS A C 1
ATOM 1328 O O . LYS A 1 159 ? -3.384 -12.288 19.384 1.00 93.19 159 LYS A O 1
ATOM 1333 N N . LEU A 1 160 ? -5.345 -11.234 19.753 1.00 90.56 160 LEU A N 1
ATOM 1334 C CA . LEU A 1 160 ? -5.016 -10.020 18.994 1.00 90.56 160 LEU A CA 1
ATOM 1335 C C . LEU A 1 160 ? -3.670 -9.423 19.399 1.00 90.56 160 LEU A C 1
ATOM 1337 O O . LEU A 1 160 ? -2.840 -9.169 18.533 1.00 90.56 160 LEU A O 1
ATOM 1341 N N . GLU A 1 161 ? -3.413 -9.263 20.699 1.00 91.88 161 GLU A N 1
ATOM 1342 C CA . GLU A 1 161 ? -2.148 -8.700 21.194 1.00 91.88 161 GLU A CA 1
ATOM 1343 C C . GLU A 1 161 ? -0.945 -9.560 20.792 1.00 91.88 161 GLU A C 1
ATOM 1345 O O . GLU A 1 161 ? 0.071 -9.055 20.318 1.00 91.88 161 GLU A O 1
ATOM 1350 N N . THR A 1 162 ? -1.076 -10.883 20.923 1.00 93.31 162 THR A N 1
ATOM 1351 C CA . THR A 1 162 ? -0.006 -11.821 20.560 1.00 93.31 162 THR A CA 1
ATOM 1352 C C . THR A 1 162 ? 0.237 -11.833 19.051 1.00 93.31 162 THR A C 1
ATOM 1354 O O . THR A 1 162 ? 1.382 -11.914 18.608 1.00 93.31 162 THR A O 1
ATOM 1357 N N . GLN A 1 163 ? -0.821 -11.764 18.242 1.00 91.12 163 GLN A N 1
ATOM 1358 C CA . GLN A 1 163 ? -0.712 -11.697 16.786 1.00 91.12 163 GLN A CA 1
ATOM 1359 C C . GLN A 1 163 ? -0.106 -10.374 16.324 1.00 91.12 163 GLN A C 1
ATOM 1361 O O . GLN A 1 163 ? 0.789 -10.386 15.480 1.00 91.12 163 GLN A O 1
ATOM 1366 N N . LEU A 1 164 ? -0.530 -9.254 16.912 1.00 91.38 164 LEU A N 1
ATOM 1367 C CA . LEU A 1 164 ? 0.026 -7.940 16.621 1.00 91.38 164 LEU A CA 1
ATOM 1368 C C . LEU A 1 164 ? 1.526 -7.907 16.937 1.00 91.38 164 LEU A C 1
ATOM 1370 O O . LEU A 1 164 ? 2.308 -7.542 16.068 1.00 91.38 164 LEU A O 1
ATOM 1374 N N . ALA A 1 165 ? 1.950 -8.406 18.102 1.00 92.38 165 ALA A N 1
ATOM 1375 C CA . ALA A 1 165 ? 3.368 -8.481 18.464 1.00 92.38 165 ALA A CA 1
ATOM 1376 C C . ALA A 1 165 ? 4.196 -9.347 17.489 1.00 92.38 165 ALA A C 1
ATOM 1378 O O . ALA A 1 165 ? 5.345 -9.032 17.164 1.00 92.38 165 ALA A O 1
ATOM 1379 N N . LYS A 1 166 ? 3.618 -10.442 16.975 1.00 91.94 166 LYS A N 1
ATOM 1380 C CA . LYS A 1 166 ? 4.259 -11.258 15.930 1.00 91.94 166 LYS A CA 1
ATOM 1381 C C . LYS A 1 166 ? 4.413 -10.489 14.617 1.00 91.94 166 LYS A C 1
ATOM 1383 O O . LYS A 1 166 ? 5.443 -10.626 13.964 1.00 91.94 166 LYS A O 1
ATOM 1388 N N . LEU A 1 167 ? 3.429 -9.680 14.228 1.00 90.06 167 LEU A N 1
ATOM 1389 C CA . LEU A 1 167 ? 3.514 -8.871 13.009 1.00 90.06 167 LEU A CA 1
ATOM 1390 C C . LEU A 1 167 ? 4.478 -7.694 13.169 1.00 90.06 167 LEU A C 1
ATOM 1392 O O . LEU A 1 167 ? 5.303 -7.475 12.287 1.00 90.06 167 LEU A O 1
ATOM 1396 N N . GLU A 1 168 ? 4.444 -6.998 14.306 1.00 91.44 168 GLU A N 1
ATOM 1397 C CA . GLU A 1 168 ? 5.356 -5.891 14.627 1.00 91.44 168 GLU A CA 1
ATOM 1398 C C . GLU A 1 168 ? 6.830 -6.330 14.596 1.00 91.44 168 GLU A C 1
ATOM 1400 O O . GLU A 1 168 ? 7.706 -5.552 14.221 1.00 91.44 168 GLU A O 1
ATOM 1405 N N . THR A 1 169 ? 7.115 -7.589 14.945 1.00 91.38 169 THR A N 1
ATOM 1406 C CA . THR A 1 169 ? 8.465 -8.165 14.837 1.00 91.38 169 THR A CA 1
ATOM 1407 C C . THR A 1 169 ? 8.792 -8.654 13.422 1.00 91.38 169 THR A C 1
ATOM 1409 O O . THR A 1 169 ? 9.932 -8.510 12.977 1.00 91.38 169 THR A O 1
ATOM 1412 N N . ALA A 1 170 ? 7.815 -9.189 12.685 1.00 88.38 170 ALA A N 1
ATOM 1413 C CA . ALA A 1 170 ? 8.016 -9.706 11.333 1.00 88.38 170 ALA A CA 1
ATOM 1414 C C . ALA A 1 170 ? 8.192 -8.597 10.283 1.00 88.38 170 ALA A C 1
ATOM 1416 O O . ALA A 1 170 ? 9.136 -8.637 9.494 1.00 88.38 170 ALA A O 1
ATOM 1417 N N . ILE A 1 171 ? 7.308 -7.598 10.264 1.00 88.50 171 ILE A N 1
ATOM 1418 C CA . ILE A 1 171 ? 7.225 -6.566 9.216 1.00 88.50 171 ILE A CA 1
ATOM 1419 C C . ILE A 1 171 ? 8.566 -5.850 8.962 1.00 88.50 171 ILE A C 1
ATOM 1421 O O . ILE A 1 171 ? 8.944 -5.721 7.794 1.00 88.50 171 ILE A O 1
ATOM 1425 N N . PRO A 1 172 ? 9.349 -5.442 9.982 1.00 87.31 172 PRO A N 1
ATOM 1426 C CA . PRO A 1 172 ? 10.670 -4.849 9.762 1.00 87.31 172 PRO A CA 1
ATOM 1427 C C . PRO A 1 172 ? 11.667 -5.792 9.072 1.00 87.31 172 PRO A C 1
ATOM 1429 O O . PRO A 1 172 ? 12.454 -5.354 8.226 1.00 87.31 172 PRO A O 1
ATOM 1432 N N . SER A 1 173 ? 11.626 -7.086 9.413 1.00 88.31 173 SER A N 1
ATOM 1433 C CA . SER A 1 173 ? 12.459 -8.116 8.781 1.00 88.31 173 SER A CA 1
ATOM 1434 C C . SER A 1 173 ? 12.086 -8.280 7.307 1.00 88.31 173 SER A C 1
ATOM 1436 O O . SER A 1 173 ? 12.963 -8.275 6.443 1.00 88.31 173 SER A O 1
ATOM 1438 N N . TRP A 1 174 ? 10.786 -8.332 7.008 1.00 87.06 174 TRP A N 1
ATOM 1439 C CA . TRP A 1 174 ? 10.267 -8.387 5.639 1.00 87.06 174 TRP A CA 1
ATOM 1440 C C . TRP A 1 174 ? 10.671 -7.165 4.816 1.00 87.06 174 TRP A C 1
ATOM 1442 O O . TRP A 1 174 ? 11.183 -7.311 3.709 1.00 87.06 174 TRP A O 1
ATOM 1452 N N . LEU A 1 175 ? 10.523 -5.962 5.373 1.00 85.94 175 LEU A N 1
ATOM 1453 C CA . LEU A 1 175 ? 10.904 -4.723 4.696 1.00 85.94 175 LEU A CA 1
ATOM 1454 C C . LEU A 1 175 ? 12.402 -4.699 4.355 1.00 85.94 175 LEU A C 1
ATOM 1456 O O . LEU A 1 175 ? 12.793 -4.322 3.249 1.00 85.94 175 LEU A O 1
ATOM 1460 N N . SER A 1 176 ? 13.239 -5.145 5.292 1.00 85.38 176 SER A N 1
ATOM 1461 C CA . SER A 1 176 ? 14.685 -5.252 5.086 1.00 85.38 176 SER A CA 1
ATOM 1462 C C . SER A 1 176 ? 15.031 -6.284 4.004 1.00 85.38 176 SER A C 1
ATOM 1464 O O . SER A 1 176 ? 15.911 -6.036 3.178 1.00 85.38 176 SER A O 1
ATOM 1466 N N . ALA A 1 177 ? 14.314 -7.409 3.954 1.00 85.25 177 ALA A N 1
ATOM 1467 C CA . ALA A 1 177 ? 14.481 -8.427 2.921 1.00 85.25 177 ALA A CA 1
ATOM 1468 C C . ALA A 1 177 ? 14.075 -7.912 1.526 1.00 85.25 177 ALA A C 1
ATOM 1470 O O . ALA A 1 177 ? 14.827 -8.092 0.568 1.00 85.25 177 ALA A O 1
ATOM 1471 N N . CYS A 1 178 ? 12.954 -7.189 1.417 1.00 83.88 178 CYS A N 1
ATOM 1472 C CA . CYS A 1 178 ? 12.536 -6.513 0.184 1.00 83.88 178 CYS A CA 1
ATOM 1473 C C . CYS A 1 178 ? 13.586 -5.501 -0.296 1.00 83.88 178 CYS A C 1
ATOM 1475 O O . CYS A 1 178 ? 13.919 -5.468 -1.481 1.00 83.88 178 CYS A O 1
ATOM 1477 N N . HIS A 1 179 ? 14.159 -4.712 0.619 1.00 83.44 179 HIS A N 1
ATOM 1478 C CA . HIS A 1 179 ? 15.210 -3.754 0.275 1.00 83.44 179 HIS A CA 1
ATOM 1479 C C . HIS A 1 179 ? 16.477 -4.448 -0.247 1.00 83.44 179 HIS A C 1
ATOM 1481 O O . HIS A 1 179 ? 17.048 -4.028 -1.255 1.00 83.44 179 HIS A O 1
ATOM 1487 N N . LEU A 1 180 ? 16.889 -5.548 0.394 1.00 87.38 180 LEU A N 1
ATOM 1488 C CA . LEU A 1 180 ? 18.032 -6.344 -0.051 1.00 87.38 180 LEU A CA 1
ATOM 1489 C C . LEU A 1 180 ? 17.795 -6.955 -1.439 1.00 87.38 180 LEU A C 1
ATOM 1491 O O . LEU A 1 180 ? 18.682 -6.899 -2.290 1.00 87.38 180 LEU A O 1
ATOM 1495 N N . ILE A 1 181 ? 16.600 -7.498 -1.682 1.00 87.44 181 ILE A N 1
ATOM 1496 C CA . ILE A 1 181 ? 16.180 -7.994 -2.998 1.00 87.44 181 ILE A CA 1
ATOM 1497 C C . ILE A 1 181 ? 16.298 -6.897 -4.048 1.00 87.44 181 ILE A C 1
ATOM 1499 O O . ILE A 1 181 ? 16.909 -7.110 -5.093 1.00 87.44 181 ILE A O 1
ATOM 1503 N N . GLN A 1 182 ? 15.751 -5.716 -3.765 1.00 85.38 182 GLN A N 1
ATOM 1504 C CA . GLN A 1 182 ? 15.772 -4.599 -4.699 1.00 85.38 182 GLN A CA 1
ATOM 1505 C C . GLN A 1 182 ? 17.210 -4.187 -5.030 1.00 85.38 182 GLN A C 1
ATOM 1507 O O . GLN A 1 182 ? 17.552 -4.033 -6.199 1.00 85.38 182 GLN A O 1
ATOM 1512 N N . GLN A 1 183 ? 18.078 -4.099 -4.020 1.00 85.31 183 GLN A N 1
ATOM 1513 C CA . GLN A 1 183 ? 19.496 -3.801 -4.215 1.00 85.31 183 GLN A CA 1
ATOM 1514 C C . GLN A 1 183 ? 20.197 -4.859 -5.084 1.00 85.31 183 GLN A C 1
ATOM 1516 O O . GLN A 1 183 ? 21.023 -4.519 -5.932 1.00 85.31 183 GLN A O 1
ATOM 1521 N N . LYS A 1 184 ? 19.894 -6.147 -4.882 1.00 85.75 184 LYS A N 1
ATOM 1522 C CA . LYS A 1 184 ? 20.471 -7.252 -5.663 1.00 85.75 184 LYS A CA 1
ATOM 1523 C C . LYS A 1 184 ? 19.951 -7.273 -7.100 1.00 85.75 184 LYS A C 1
ATOM 1525 O O . LYS A 1 184 ? 20.740 -7.494 -8.015 1.00 85.75 184 LYS A O 1
ATOM 1530 N N . LEU A 1 185 ? 18.671 -6.970 -7.313 1.00 84.56 185 LEU A N 1
ATOM 1531 C CA . LEU A 1 185 ? 18.103 -6.809 -8.650 1.00 84.56 185 LEU A CA 1
ATOM 1532 C C . LEU A 1 185 ? 18.752 -5.652 -9.401 1.00 84.56 185 LEU A C 1
ATOM 1534 O O . LEU A 1 185 ? 19.158 -5.846 -10.536 1.00 84.56 185 LEU A O 1
ATOM 1538 N N . GLU A 1 186 ? 18.955 -4.496 -8.765 1.00 82.62 186 GLU A N 1
ATOM 1539 C CA . GLU A 1 186 ? 19.655 -3.363 -9.392 1.00 82.62 186 GLU A CA 1
ATOM 1540 C C . GLU A 1 186 ? 21.102 -3.705 -9.808 1.00 82.62 186 GLU A C 1
ATOM 1542 O O . GLU A 1 186 ? 21.639 -3.117 -10.751 1.00 82.62 186 GLU A O 1
ATOM 1547 N N . GLN A 1 187 ? 21.747 -4.655 -9.118 1.00 83.75 187 GLN A N 1
ATOM 1548 C CA . GLN A 1 187 ? 23.065 -5.176 -9.496 1.00 83.75 187 GLN A CA 1
ATOM 1549 C C . GLN A 1 187 ? 22.984 -6.149 -10.683 1.00 83.75 187 GLN A C 1
ATOM 1551 O O . GLN A 1 187 ? 23.843 -6.094 -11.564 1.00 83.75 187 GLN A O 1
ATOM 1556 N N . LEU A 1 188 ? 21.969 -7.018 -10.715 1.00 83.62 188 LEU A N 1
ATOM 1557 C CA . LEU A 1 188 ? 21.772 -8.028 -11.762 1.00 83.62 188 LEU A CA 1
ATOM 1558 C C . LEU A 1 188 ? 21.231 -7.447 -13.075 1.00 83.62 188 LEU A C 1
ATOM 1560 O O . LEU A 1 188 ? 21.684 -7.865 -14.139 1.00 83.62 188 LEU A O 1
ATOM 1564 N N . ASP A 1 189 ? 20.334 -6.460 -13.005 1.00 81.06 189 ASP A N 1
ATOM 1565 C CA . ASP A 1 189 ? 19.647 -5.815 -14.143 1.00 81.06 189 ASP A CA 1
ATOM 1566 C C . ASP A 1 189 ? 20.628 -5.270 -15.191 1.00 81.06 189 ASP A C 1
ATOM 1568 O O . ASP A 1 189 ? 20.359 -5.229 -16.383 1.00 81.06 189 ASP A O 1
ATOM 1572 N N . ARG A 1 190 ? 21.844 -4.917 -14.763 1.00 74.38 190 ARG A N 1
ATOM 1573 C CA . ARG A 1 190 ? 22.899 -4.408 -15.651 1.00 74.38 190 ARG A CA 1
ATOM 1574 C C . ARG A 1 190 ? 23.518 -5.472 -16.561 1.00 74.38 190 ARG A C 1
ATOM 1576 O O . ARG A 1 190 ? 24.279 -5.119 -17.464 1.00 74.38 190 ARG A O 1
ATOM 1583 N N . HIS A 1 191 ? 23.286 -6.753 -16.281 1.00 75.19 191 HIS A N 1
ATOM 1584 C CA . HIS A 1 191 ? 24.034 -7.853 -16.889 1.00 75.19 191 HIS A CA 1
ATOM 1585 C C . HIS A 1 191 ? 23.176 -9.060 -17.283 1.00 75.19 191 HIS A C 1
ATOM 1587 O O . HIS A 1 191 ? 23.617 -9.840 -18.126 1.00 75.19 191 HIS A O 1
ATOM 1593 N N . PHE A 1 192 ? 21.984 -9.222 -16.702 1.00 78.81 192 PHE A N 1
ATOM 1594 C CA . PHE A 1 192 ? 21.129 -10.394 -16.889 1.00 78.81 192 PHE A CA 1
ATOM 1595 C C . PHE A 1 192 ? 19.685 -10.003 -17.136 1.00 78.81 192 PHE A C 1
ATOM 1597 O O . PHE A 1 192 ? 19.216 -8.959 -16.689 1.00 78.81 192 PHE A O 1
ATOM 1604 N N . ASP A 1 193 ? 18.969 -10.911 -17.792 1.00 75.56 193 ASP A N 1
ATOM 1605 C CA . ASP A 1 193 ? 17.519 -10.871 -17.800 1.00 75.56 193 ASP A CA 1
ATOM 1606 C C . ASP A 1 193 ? 16.997 -11.184 -16.389 1.00 75.56 193 ASP A C 1
ATOM 1608 O O . ASP A 1 193 ? 17.061 -12.323 -15.926 1.00 75.56 193 ASP A O 1
ATOM 1612 N N . ILE A 1 194 ? 16.510 -10.155 -15.697 1.00 84.88 194 ILE A N 1
ATOM 1613 C CA . ILE A 1 194 ? 15.903 -10.279 -14.368 1.00 84.88 194 ILE A CA 1
ATOM 1614 C C . ILE A 1 194 ? 14.392 -10.555 -14.424 1.00 84.88 194 ILE A C 1
ATOM 1616 O O . ILE A 1 194 ? 13.770 -10.692 -13.369 1.00 84.88 194 ILE A O 1
ATOM 1620 N N . ASN A 1 195 ? 13.794 -10.689 -15.620 1.00 78.94 195 ASN A N 1
ATOM 1621 C CA . ASN A 1 195 ? 12.377 -11.045 -15.795 1.00 78.94 195 ASN A CA 1
ATOM 1622 C C . ASN A 1 195 ? 11.925 -12.245 -14.945 1.00 78.94 195 ASN A C 1
ATOM 1624 O O . ASN A 1 195 ? 10.861 -12.134 -14.334 1.00 78.94 195 ASN A O 1
ATOM 1628 N N . PRO A 1 196 ? 12.708 -13.336 -14.807 1.00 86.81 196 PRO A N 1
ATOM 1629 C CA . PRO A 1 196 ? 12.311 -14.477 -13.980 1.00 86.81 196 PRO A CA 1
ATOM 1630 C C . PRO A 1 196 ? 12.069 -14.134 -12.504 1.00 86.81 196 PRO A C 1
ATOM 1632 O O . PRO A 1 196 ? 11.281 -14.800 -11.841 1.00 86.81 196 PRO A O 1
ATOM 1635 N N . PHE A 1 197 ? 12.717 -13.091 -11.977 1.00 88.44 197 PHE A N 1
ATOM 1636 C CA . PHE A 1 197 ? 12.575 -12.698 -10.576 1.00 88.44 197 PHE A CA 1
ATOM 1637 C C . PHE A 1 197 ? 11.390 -11.767 -10.324 1.00 88.44 197 PHE A C 1
ATOM 1639 O O . PHE A 1 197 ? 10.956 -11.651 -9.181 1.00 88.44 197 PHE A O 1
ATOM 1646 N N . PHE A 1 198 ? 10.863 -11.094 -11.351 1.00 81.69 198 PHE A N 1
ATOM 1647 C CA . PHE A 1 198 ? 9.810 -10.093 -11.166 1.00 81.69 198 PHE A CA 1
ATOM 1648 C C . PHE A 1 198 ? 8.499 -10.684 -10.647 1.00 81.69 198 PHE A C 1
ATOM 1650 O O . PHE A 1 198 ? 7.833 -10.049 -9.835 1.00 81.69 198 PHE A O 1
ATOM 1657 N N . GLU A 1 199 ? 8.120 -11.882 -11.091 1.00 82.00 199 GLU A N 1
ATOM 1658 C CA . GLU A 1 199 ? 6.904 -12.541 -10.595 1.00 82.00 199 GLU A CA 1
ATOM 1659 C C . GLU A 1 199 ? 7.024 -12.845 -9.096 1.00 82.00 199 GLU A C 1
ATOM 1661 O O . GLU A 1 199 ? 6.112 -12.572 -8.312 1.00 82.00 199 GLU A O 1
ATOM 1666 N N . ASP A 1 200 ? 8.195 -13.325 -8.682 1.00 87.69 200 ASP A N 1
ATOM 1667 C CA . ASP A 1 200 ? 8.488 -13.655 -7.294 1.00 87.69 200 ASP A CA 1
ATOM 1668 C C . ASP A 1 200 ? 8.553 -12.414 -6.402 1.00 87.69 200 ASP A C 1
ATOM 1670 O O . ASP A 1 200 ? 8.011 -12.419 -5.295 1.00 87.69 200 ASP A O 1
ATOM 1674 N N . THR A 1 201 ? 9.177 -11.334 -6.876 1.00 86.06 201 THR A N 1
ATOM 1675 C CA . THR A 1 201 ? 9.235 -10.082 -6.117 1.00 86.06 201 THR A CA 1
ATOM 1676 C C . THR A 1 201 ? 7.878 -9.408 -6.006 1.00 86.06 201 THR A C 1
ATOM 1678 O O . THR A 1 201 ? 7.554 -8.916 -4.928 1.00 86.06 201 THR A O 1
ATOM 1681 N N . GLN A 1 202 ? 7.049 -9.447 -7.054 1.00 83.94 202 GLN A N 1
ATOM 1682 C CA . GLN A 1 202 ? 5.672 -8.949 -6.994 1.00 83.94 202 GLN A CA 1
ATOM 1683 C C . GLN A 1 202 ? 4.825 -9.735 -5.992 1.00 83.94 202 GLN A C 1
ATOM 1685 O O . GLN A 1 202 ? 4.056 -9.135 -5.242 1.00 83.94 202 GLN A O 1
ATOM 1690 N N . ALA A 1 203 ? 4.971 -11.062 -5.941 1.00 86.62 203 ALA A N 1
ATOM 1691 C CA . ALA A 1 203 ? 4.268 -11.888 -4.962 1.00 86.62 203 ALA A CA 1
ATOM 1692 C C . ALA A 1 203 ? 4.682 -11.544 -3.520 1.00 86.62 203 ALA A C 1
ATOM 1694 O O . ALA A 1 203 ? 3.828 -11.428 -2.640 1.00 86.62 203 ALA A O 1
ATOM 1695 N N . ILE A 1 204 ? 5.980 -11.332 -3.287 1.00 87.00 204 ILE A N 1
ATOM 1696 C CA . ILE A 1 204 ? 6.518 -10.917 -1.984 1.00 87.00 204 ILE A CA 1
ATOM 1697 C C . ILE A 1 204 ? 6.024 -9.515 -1.602 1.00 87.00 204 ILE A C 1
ATOM 1699 O O . ILE A 1 204 ? 5.603 -9.307 -0.466 1.00 87.00 204 ILE A O 1
ATOM 1703 N N . GLU A 1 205 ? 6.037 -8.561 -2.534 1.00 86.88 205 GLU A N 1
ATOM 1704 C CA . GLU A 1 205 ? 5.556 -7.195 -2.301 1.00 86.88 205 GLU A CA 1
ATOM 1705 C C . GLU A 1 205 ? 4.058 -7.178 -1.977 1.00 86.88 205 GLU A C 1
ATOM 1707 O O . GLU A 1 205 ? 3.643 -6.559 -0.997 1.00 86.88 205 GLU A O 1
ATOM 1712 N N . ALA A 1 206 ? 3.247 -7.911 -2.745 1.00 85.56 206 ALA A N 1
ATOM 1713 C CA . ALA A 1 206 ? 1.817 -8.047 -2.490 1.00 85.56 206 ALA A CA 1
ATOM 1714 C C . ALA A 1 206 ? 1.545 -8.642 -1.100 1.00 85.56 206 ALA A C 1
ATOM 1716 O O . ALA A 1 206 ? 0.683 -8.149 -0.370 1.00 85.56 206 ALA A O 1
ATOM 1717 N N . TYR A 1 207 ? 2.314 -9.658 -0.709 1.00 88.88 207 TYR A N 1
ATOM 1718 C CA . TYR A 1 207 ? 2.202 -10.268 0.610 1.00 88.88 207 TYR A CA 1
ATOM 1719 C C . TYR A 1 207 ? 2.620 -9.321 1.741 1.00 88.88 207 TYR A C 1
ATOM 1721 O O . TYR A 1 207 ? 1.925 -9.222 2.749 1.00 88.88 207 TYR A O 1
ATOM 1729 N N . TYR A 1 208 ? 3.707 -8.566 1.566 1.00 87.88 208 TYR A N 1
ATOM 1730 C CA . TYR A 1 208 ? 4.109 -7.526 2.514 1.00 87.88 208 TYR A CA 1
ATOM 1731 C C . TYR A 1 208 ? 3.002 -6.478 2.705 1.00 87.88 208 TYR A C 1
ATOM 1733 O O . TYR A 1 208 ? 2.647 -6.162 3.840 1.00 87.88 208 TYR A O 1
ATOM 1741 N N . ILE A 1 209 ? 2.406 -5.990 1.610 1.00 85.56 209 ILE A N 1
ATOM 1742 C CA . ILE A 1 209 ? 1.285 -5.040 1.661 1.00 85.56 209 ILE A CA 1
ATOM 1743 C C . ILE A 1 209 ? 0.114 -5.634 2.451 1.00 85.56 209 ILE A C 1
ATOM 1745 O O . ILE A 1 209 ? -0.452 -4.954 3.308 1.00 85.56 209 ILE A O 1
ATOM 1749 N N . GLN A 1 210 ? -0.222 -6.903 2.208 1.00 89.62 210 GLN A N 1
ATOM 1750 C CA . GLN A 1 210 ? -1.272 -7.607 2.941 1.00 89.62 210 GLN A CA 1
ATOM 1751 C C . GLN A 1 210 ? -0.962 -7.702 4.445 1.00 89.62 210 GLN A C 1
ATOM 1753 O O . GLN A 1 210 ? -1.844 -7.445 5.268 1.00 89.62 210 GLN A O 1
ATOM 1758 N N . LEU A 1 211 ? 0.278 -8.030 4.826 1.00 88.19 211 LEU A N 1
ATOM 1759 C CA . LEU A 1 211 ? 0.694 -8.078 6.232 1.00 88.19 211 LEU A CA 1
ATOM 1760 C C . LEU A 1 211 ? 0.589 -6.706 6.904 1.00 88.19 211 LEU A C 1
ATOM 1762 O O . LEU A 1 211 ? 0.043 -6.610 8.000 1.00 88.19 211 LEU A O 1
ATOM 1766 N N . SER A 1 212 ? 1.053 -5.642 6.246 1.00 88.12 212 SER A N 1
ATOM 1767 C CA . SER A 1 212 ? 0.949 -4.278 6.777 1.00 88.12 212 SER A CA 1
ATOM 1768 C C . SER A 1 212 ? -0.502 -3.821 6.935 1.00 88.12 212 SER A C 1
ATOM 1770 O O . SER A 1 212 ? -0.853 -3.220 7.946 1.00 88.12 212 SER A O 1
ATOM 1772 N N . GLN A 1 213 ? -1.376 -4.135 5.974 1.00 89.06 213 GLN A N 1
ATOM 1773 C CA . GLN A 1 213 ? -2.813 -3.864 6.101 1.00 89.06 213 GLN A CA 1
ATOM 1774 C C . GLN A 1 213 ? -3.425 -4.620 7.282 1.00 89.06 213 GLN A C 1
ATOM 1776 O O . GLN A 1 213 ? -4.212 -4.059 8.043 1.00 89.06 213 GLN A O 1
ATOM 1781 N N . SER A 1 214 ? -3.020 -5.873 7.468 1.00 89.62 214 SER A N 1
ATOM 1782 C CA . SER A 1 214 ? -3.499 -6.701 8.569 1.00 89.62 214 SER A CA 1
ATOM 1783 C C . SER A 1 214 ? -3.017 -6.201 9.930 1.00 89.62 214 SER A C 1
ATOM 1785 O O . SER A 1 214 ? -3.785 -6.212 10.886 1.00 89.62 214 SER A O 1
ATOM 1787 N N . GLU A 1 215 ? -1.778 -5.711 10.031 1.00 91.62 215 GLU A N 1
ATOM 1788 C CA . GLU A 1 215 ? -1.264 -5.065 11.245 1.00 91.62 215 GLU A CA 1
ATOM 1789 C C . GLU A 1 215 ? -2.117 -3.847 11.625 1.00 91.62 215 GLU A C 1
ATOM 1791 O O . GLU A 1 215 ? -2.526 -3.712 12.778 1.00 91.62 215 GLU A O 1
ATOM 1796 N N . ILE A 1 216 ? -2.436 -2.990 10.648 1.00 89.44 216 ILE A N 1
ATOM 1797 C CA . ILE A 1 216 ? -3.294 -1.816 10.853 1.00 89.44 216 ILE A CA 1
ATOM 1798 C C . ILE A 1 216 ? -4.673 -2.250 11.363 1.00 89.44 216 ILE A C 1
ATOM 1800 O O . ILE A 1 216 ? -5.154 -1.715 12.362 1.00 89.44 216 ILE A O 1
ATOM 1804 N N . GLN A 1 217 ? -5.288 -3.246 10.720 1.00 90.56 217 GLN A N 1
ATOM 1805 C CA . GLN A 1 217 ? -6.595 -3.769 11.122 1.00 90.56 217 GLN A CA 1
ATOM 1806 C C . GLN A 1 217 ? -6.573 -4.370 12.532 1.00 90.56 217 GLN A C 1
ATOM 1808 O O . GLN A 1 217 ? -7.459 -4.072 13.330 1.00 90.56 217 GLN A O 1
ATOM 1813 N N . LEU A 1 218 ? -5.555 -5.166 12.873 1.00 91.88 218 LEU A N 1
ATOM 1814 C CA . LEU A 1 218 ? -5.406 -5.761 14.204 1.00 91.88 218 LEU A CA 1
ATOM 1815 C C . LEU A 1 218 ? -5.174 -4.697 15.279 1.00 91.88 218 LEU A C 1
ATOM 1817 O O . LEU A 1 218 ? -5.746 -4.797 16.362 1.00 91.88 218 LEU A O 1
ATOM 1821 N N . ARG A 1 219 ? -4.388 -3.654 14.987 1.00 94.12 219 ARG A N 1
ATOM 1822 C CA . ARG A 1 219 ? -4.158 -2.535 15.912 1.00 94.12 219 ARG A CA 1
ATOM 1823 C C . ARG A 1 219 ? -5.449 -1.763 16.187 1.00 94.12 219 ARG A C 1
ATOM 1825 O O . ARG A 1 219 ? -5.756 -1.489 17.347 1.00 94.12 219 ARG A O 1
ATOM 1832 N N . SER A 1 220 ? -6.215 -1.446 15.143 1.00 93.31 220 SER A N 1
ATOM 1833 C CA . SER A 1 220 ? -7.528 -0.805 15.283 1.00 93.31 220 SER A CA 1
ATOM 1834 C C . SER A 1 220 ? -8.514 -1.702 16.035 1.00 93.31 220 SER A C 1
ATOM 1836 O O . SER A 1 220 ? -9.161 -1.248 16.975 1.00 93.31 220 SER A O 1
ATOM 1838 N N . GLY A 1 221 ? -8.571 -2.991 15.693 1.00 93.75 221 GLY A N 1
ATOM 1839 C CA . GLY A 1 221 ? -9.453 -3.952 16.346 1.00 93.75 221 GLY A CA 1
ATOM 1840 C C . GLY A 1 221 ? -9.129 -4.169 17.824 1.00 93.75 221 GLY A C 1
ATOM 1841 O O . GLY A 1 221 ? -10.039 -4.204 18.647 1.00 93.75 221 GLY A O 1
ATOM 1842 N N . LEU A 1 222 ? -7.845 -4.236 18.188 1.00 94.88 222 LEU A N 1
ATOM 1843 C CA . LEU A 1 222 ? -7.409 -4.319 19.583 1.00 94.88 222 LEU A CA 1
ATOM 1844 C C . LEU A 1 222 ? -7.844 -3.085 20.380 1.00 94.88 222 LEU A C 1
ATOM 1846 O O . LEU A 1 222 ? -8.352 -3.218 21.491 1.00 94.88 222 LEU A O 1
ATOM 1850 N N . LYS A 1 223 ? -7.680 -1.889 19.803 1.00 96.44 223 LYS A N 1
ATOM 1851 C CA . LYS A 1 223 ? -8.104 -0.636 20.435 1.00 96.44 223 LYS A CA 1
ATOM 1852 C C . LYS A 1 223 ? -9.613 -0.641 20.710 1.00 96.44 223 LYS A C 1
ATOM 1854 O O . LYS A 1 223 ? -10.016 -0.389 21.845 1.00 96.44 223 LYS A O 1
ATOM 1859 N N . ILE A 1 224 ? -10.423 -1.001 19.711 1.00 96.62 224 ILE A N 1
ATOM 1860 C CA . ILE A 1 224 ? -11.883 -1.120 19.850 1.00 96.62 224 ILE A CA 1
ATOM 1861 C C . ILE A 1 224 ? -12.237 -2.162 20.919 1.00 96.62 224 ILE A C 1
ATOM 1863 O O . ILE A 1 224 ? -13.043 -1.891 21.807 1.00 96.62 224 ILE A O 1
ATOM 1867 N N . HIS A 1 225 ? -11.593 -3.333 20.890 1.00 96.62 225 HIS A N 1
ATOM 1868 C CA . HIS A 1 225 ? -11.814 -4.393 21.872 1.00 96.62 225 HIS A CA 1
ATOM 1869 C C . HIS A 1 225 ? -11.549 -3.921 23.310 1.00 96.62 225 HIS A C 1
ATOM 1871 O O . HIS A 1 225 ? -12.367 -4.158 24.201 1.00 96.62 225 HIS A O 1
ATOM 1877 N N . GLN A 1 226 ? -10.443 -3.206 23.533 1.00 96.69 226 GLN A N 1
ATOM 1878 C CA . GLN A 1 2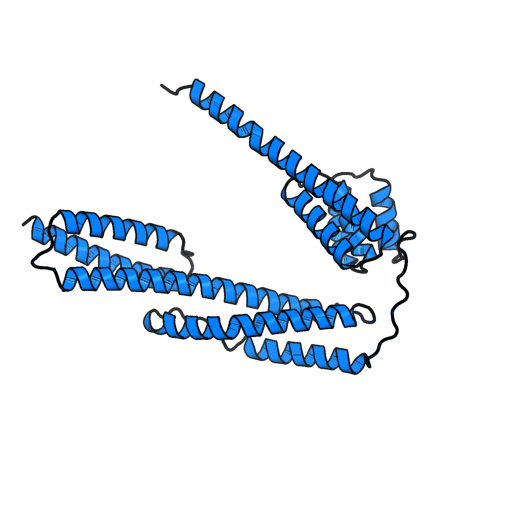26 ? -10.103 -2.626 24.833 1.00 96.69 226 GLN A CA 1
ATOM 1879 C C . GLN A 1 226 ? -11.109 -1.546 25.258 1.00 96.69 226 GLN A C 1
ATOM 1881 O O . GLN A 1 226 ? -11.506 -1.509 26.421 1.00 96.69 226 GLN A O 1
ATOM 1886 N N . GLN A 1 227 ? -11.569 -0.692 24.336 1.00 97.31 227 GLN A N 1
ATOM 1887 C CA . GLN A 1 227 ? -12.594 0.318 24.626 1.00 97.31 227 GLN A CA 1
ATOM 1888 C C . GLN A 1 227 ? -13.921 -0.321 25.057 1.00 97.31 227 GLN A C 1
ATOM 1890 O O . GLN A 1 227 ? -14.476 0.091 26.077 1.00 97.31 227 GLN A O 1
ATOM 1895 N N . ILE A 1 228 ? -14.377 -1.354 24.339 1.00 97.19 228 ILE A N 1
ATOM 1896 C CA . ILE A 1 228 ? -15.568 -2.140 24.693 1.00 97.19 228 ILE A CA 1
ATOM 1897 C C . ILE A 1 228 ? -15.396 -2.768 26.083 1.00 97.19 228 ILE A C 1
ATOM 1899 O O . ILE A 1 228 ? -16.267 -2.634 26.941 1.00 97.19 228 ILE A O 1
ATOM 1903 N N . GLY A 1 229 ? -14.254 -3.416 26.340 1.00 95.75 229 GLY A N 1
ATOM 1904 C CA . GLY A 1 229 ? -13.956 -4.029 27.637 1.00 95.75 229 GLY A CA 1
ATOM 1905 C C . GLY A 1 229 ? -13.949 -3.026 28.796 1.00 95.75 229 GLY A C 1
ATOM 1906 O O . GLY A 1 229 ? -14.475 -3.316 29.869 1.00 95.75 229 GLY A O 1
ATOM 1907 N N . ASN A 1 230 ? -13.411 -1.824 28.576 1.00 96.44 230 ASN A N 1
ATOM 1908 C CA . ASN A 1 230 ? -13.401 -0.759 29.579 1.00 96.44 230 ASN A CA 1
ATOM 1909 C C . ASN A 1 230 ? -14.819 -0.291 29.928 1.00 96.44 230 ASN A C 1
ATOM 1911 O O . ASN A 1 230 ? -15.119 -0.149 31.109 1.00 96.44 230 ASN A O 1
ATOM 1915 N N . ILE A 1 231 ? -15.690 -0.107 28.928 1.00 95.38 231 ILE A N 1
ATOM 1916 C CA . ILE A 1 231 ? -17.101 0.254 29.149 1.00 95.38 231 ILE A CA 1
ATOM 1917 C C . ILE A 1 231 ? -17.823 -0.849 29.931 1.00 95.38 231 ILE A C 1
ATOM 1919 O O . ILE A 1 231 ? -18.485 -0.566 30.926 1.00 95.38 231 ILE A O 1
ATOM 1923 N N . PHE A 1 232 ? -17.644 -2.117 29.548 1.00 94.69 232 PHE A N 1
ATOM 1924 C CA . PHE A 1 232 ? -18.212 -3.249 30.288 1.00 94.69 232 PHE A CA 1
ATOM 1925 C C . PHE A 1 232 ? -17.808 -3.254 31.765 1.00 94.69 232 PHE A C 1
ATOM 1927 O O . PHE A 1 232 ? -18.653 -3.450 32.643 1.00 94.69 232 PHE A O 1
ATOM 1934 N N . ASN A 1 233 ? -16.519 -3.052 32.042 1.00 94.19 233 ASN A N 1
ATOM 1935 C CA . ASN A 1 233 ? -15.992 -3.036 33.404 1.00 94.19 233 ASN A CA 1
ATOM 1936 C C . ASN A 1 233 ? -16.536 -1.851 34.208 1.00 94.19 233 ASN A C 1
ATOM 1938 O O . ASN A 1 233 ? -16.865 -2.012 35.383 1.00 94.19 233 ASN A O 1
ATOM 1942 N N . GLU A 1 234 ? -16.657 -0.684 33.582 1.00 94.50 234 GLU A N 1
ATOM 1943 C CA . GLU A 1 234 ? -17.208 0.529 34.185 1.00 94.50 234 GLU A CA 1
ATOM 1944 C C . GLU A 1 234 ? -18.676 0.343 34.585 1.00 94.50 234 GLU A C 1
ATOM 1946 O O . GLU A 1 234 ? -19.010 0.518 35.758 1.00 94.50 234 GLU A O 1
ATOM 1951 N N . ILE A 1 235 ? -19.520 -0.142 33.666 1.00 92.62 235 ILE A N 1
ATOM 1952 C CA . ILE A 1 235 ? -20.933 -0.456 33.939 1.00 92.62 235 ILE A CA 1
ATOM 1953 C C . ILE A 1 235 ? -21.050 -1.507 35.047 1.00 92.62 235 ILE A C 1
ATOM 1955 O O . ILE A 1 235 ? -21.841 -1.362 35.977 1.00 92.62 235 ILE A O 1
ATOM 1959 N N . SER A 1 236 ? -20.236 -2.564 34.984 1.00 90.75 236 SER A N 1
ATOM 1960 C CA . SER A 1 236 ? -20.290 -3.663 35.957 1.00 90.75 236 SER A CA 1
ATOM 1961 C C . SER A 1 236 ? -19.874 -3.227 37.363 1.00 90.75 236 SER A C 1
ATOM 1963 O O . SER A 1 236 ? -20.440 -3.702 38.347 1.00 90.75 236 SER A O 1
ATOM 1965 N N . THR A 1 237 ? -18.894 -2.326 37.469 1.00 92.69 237 THR A N 1
ATOM 1966 C CA . THR A 1 237 ? -18.358 -1.859 38.758 1.00 92.69 237 THR A CA 1
ATOM 1967 C C . THR A 1 237 ? -19.242 -0.779 39.378 1.00 92.69 237 THR A C 1
ATOM 1969 O O . THR A 1 237 ? -19.441 -0.777 40.592 1.00 92.69 237 THR A O 1
ATOM 1972 N N . ASN A 1 238 ? -19.817 0.101 38.554 1.00 90.56 238 ASN A N 1
ATOM 1973 C CA . ASN A 1 238 ? -20.563 1.276 39.005 1.00 90.56 238 ASN A CA 1
ATOM 1974 C C . ASN A 1 238 ? -22.083 1.134 38.859 1.00 90.56 238 ASN A C 1
ATOM 1976 O O . ASN A 1 238 ? -22.794 2.124 38.986 1.00 90.56 238 ASN A O 1
ATOM 1980 N N . LYS A 1 239 ? -22.610 -0.081 38.650 1.00 86.69 239 LYS A N 1
ATOM 1981 C CA . LYS A 1 239 ? -24.035 -0.316 38.344 1.00 86.69 239 LYS A CA 1
ATOM 1982 C C . LYS A 1 239 ? -25.026 0.374 39.298 1.00 86.69 239 LYS A C 1
ATOM 1984 O O . LYS A 1 239 ? -26.107 0.753 38.876 1.00 86.69 239 LYS A O 1
ATOM 1989 N N . ALA A 1 240 ? -24.675 0.527 40.576 1.00 84.62 240 ALA A N 1
ATOM 1990 C CA . ALA A 1 240 ? -25.533 1.152 41.591 1.00 84.62 240 ALA A CA 1
ATOM 1991 C C . ALA A 1 240 ? -25.397 2.687 41.698 1.00 84.62 240 ALA A C 1
ATOM 1993 O O . ALA A 1 240 ? -26.141 3.307 42.454 1.00 84.62 240 ALA A O 1
ATOM 1994 N N . HIS A 1 241 ? -24.427 3.283 41.002 1.00 85.62 241 HIS A N 1
ATOM 1995 C CA . HIS A 1 241 ? -24.041 4.692 41.121 1.00 85.62 241 HIS A CA 1
ATOM 1996 C C . HIS A 1 241 ? -23.932 5.406 39.769 1.00 85.62 241 HIS A C 1
ATOM 1998 O O . HIS A 1 241 ? -23.377 6.495 39.721 1.00 85.62 241 HIS A O 1
ATOM 2004 N N . LEU A 1 242 ? -24.423 4.802 38.685 1.00 86.62 242 LEU A N 1
ATOM 2005 C CA . LEU A 1 242 ? -24.493 5.475 37.391 1.00 86.62 242 LEU A CA 1
ATOM 2006 C C . LEU A 1 242 ? -25.470 6.652 37.500 1.00 86.62 242 LEU A C 1
ATOM 2008 O O . LEU A 1 242 ? -26.639 6.449 37.811 1.00 86.62 242 LEU A O 1
ATOM 2012 N N . GLU A 1 243 ? -24.988 7.872 37.285 1.00 88.81 243 GLU A N 1
ATOM 2013 C CA . GLU A 1 243 ? -25.830 9.070 37.188 1.00 88.81 243 GLU A CA 1
ATOM 2014 C C . GLU A 1 243 ? -26.172 9.374 35.715 1.00 88.81 243 GLU A C 1
ATOM 2016 O O . GLU A 1 243 ? -25.522 8.870 34.798 1.00 88.81 243 GLU A O 1
ATOM 2021 N N . ASP A 1 244 ? -27.168 10.234 35.460 1.00 81.88 244 ASP A N 1
ATOM 2022 C CA . ASP A 1 244 ? -27.591 10.600 34.092 1.00 81.88 244 ASP A CA 1
ATOM 2023 C C . ASP A 1 244 ? -26.438 11.159 33.236 1.00 81.88 244 ASP A C 1
ATOM 2025 O O . ASP A 1 244 ? -26.344 10.865 32.044 1.00 81.88 244 ASP A O 1
ATOM 2029 N N . LEU A 1 245 ? -25.535 11.938 33.847 1.00 73.56 245 LEU A N 1
ATOM 2030 C CA . LEU A 1 245 ? -24.369 12.506 33.162 1.00 73.56 245 LEU A CA 1
ATOM 2031 C C . LEU A 1 245 ? -23.367 11.418 32.736 1.00 73.56 245 LEU A C 1
ATOM 2033 O O . LEU A 1 245 ? -22.751 11.525 31.676 1.00 73.56 245 LEU A O 1
ATOM 2037 N N . ASP A 1 246 ? -23.225 10.356 33.533 1.00 90.94 246 ASP A N 1
ATOM 2038 C CA . ASP A 1 246 ? -22.354 9.230 33.188 1.00 90.94 246 ASP A CA 1
ATOM 2039 C C . ASP A 1 246 ? -22.934 8.444 32.008 1.00 90.94 246 ASP A C 1
ATOM 2041 O O . ASP A 1 246 ? -22.191 7.991 31.137 1.00 90.94 246 ASP A O 1
ATOM 2045 N N . LEU A 1 247 ? -24.265 8.327 31.932 1.00 91.50 247 LEU A N 1
ATOM 2046 C CA . LEU A 1 247 ? -24.940 7.636 30.836 1.00 91.50 247 LEU A CA 1
ATOM 2047 C C . LEU A 1 247 ? -24.757 8.360 29.493 1.00 91.50 247 LEU A C 1
ATOM 2049 O O . LEU A 1 247 ? -24.453 7.708 28.495 1.00 91.50 247 LEU A O 1
ATOM 2053 N N . GLU A 1 248 ? -24.888 9.690 29.458 1.00 93.81 248 GLU A N 1
ATOM 2054 C CA . GLU A 1 248 ? -24.646 10.486 28.243 1.00 93.81 248 GLU A CA 1
ATOM 2055 C C . GLU A 1 248 ? -23.214 10.273 27.725 1.00 93.81 248 GLU A C 1
ATOM 2057 O O . GLU A 1 248 ? -23.006 9.954 26.554 1.00 93.81 248 GLU A O 1
ATOM 2062 N N . HIS A 1 249 ? -22.225 10.309 28.621 1.00 94.50 249 HIS A N 1
ATOM 2063 C CA . HIS A 1 249 ? -20.833 10.032 28.269 1.00 94.50 249 HIS A CA 1
ATOM 2064 C C . HIS A 1 249 ? -20.589 8.598 27.782 1.00 94.50 249 HIS A C 1
ATOM 2066 O O . HIS A 1 249 ? -19.728 8.374 26.924 1.00 94.50 249 HIS A O 1
ATOM 2072 N N . LEU A 1 250 ? -21.310 7.610 28.317 1.00 95.31 250 LEU A N 1
ATOM 2073 C CA . LEU A 1 250 ? -21.241 6.238 27.820 1.00 95.31 250 LEU A CA 1
ATOM 2074 C C . LEU A 1 250 ? -21.818 6.127 26.405 1.00 95.31 250 LEU A C 1
ATOM 2076 O O . LEU A 1 250 ? -21.200 5.466 25.569 1.00 95.31 250 LEU A O 1
ATOM 2080 N N . LEU A 1 251 ? -22.938 6.794 26.116 1.00 95.44 251 LEU A N 1
ATOM 2081 C CA . LEU A 1 251 ? -23.556 6.808 24.787 1.00 95.44 251 LEU A CA 1
ATOM 2082 C C . LEU A 1 251 ? -22.657 7.490 23.746 1.00 95.44 251 LEU A C 1
ATOM 2084 O O . LEU A 1 251 ? -22.397 6.895 22.703 1.00 95.44 251 LEU A O 1
ATOM 2088 N N . ASP A 1 252 ? -22.054 8.637 24.068 1.00 97.00 252 ASP A N 1
ATOM 2089 C CA . ASP A 1 252 ? -21.079 9.302 23.185 1.00 97.00 252 ASP A CA 1
ATOM 2090 C C . ASP A 1 252 ? -19.905 8.373 22.817 1.00 97.00 252 ASP A C 1
ATOM 2092 O O . ASP A 1 252 ? -19.395 8.360 21.692 1.00 97.00 252 ASP A O 1
ATOM 2096 N N . ARG A 1 253 ? -19.444 7.561 23.778 1.00 97.38 253 ARG A N 1
ATOM 2097 C CA . ARG A 1 253 ? -18.382 6.572 23.541 1.00 97.38 253 ARG A CA 1
ATOM 2098 C C . ARG A 1 253 ? -18.870 5.392 22.707 1.00 97.38 253 ARG A C 1
ATOM 2100 O O . ARG A 1 253 ? -18.068 4.826 21.966 1.00 97.38 253 ARG A O 1
ATOM 2107 N N . CYS A 1 254 ? -20.139 5.011 22.833 1.00 97.31 254 CYS A N 1
ATOM 2108 C CA . CYS A 1 254 ? -20.757 3.985 22.001 1.00 97.31 254 CYS A CA 1
ATOM 2109 C C . CYS A 1 254 ? -20.841 4.430 20.539 1.00 97.31 254 CYS A C 1
ATOM 2111 O O . CYS A 1 254 ? -20.509 3.629 19.666 1.00 97.31 254 CYS A O 1
ATOM 2113 N N . ASP A 1 255 ? -21.199 5.690 20.287 1.00 97.81 255 ASP A N 1
ATOM 2114 C CA . ASP A 1 255 ? -21.222 6.282 18.944 1.00 97.81 255 ASP A CA 1
ATOM 2115 C C . ASP A 1 255 ? -19.813 6.315 18.340 1.00 97.81 255 ASP A C 1
ATOM 2117 O O . ASP A 1 255 ? -19.596 5.847 17.225 1.00 97.81 255 ASP A O 1
ATOM 2121 N N . LEU A 1 256 ? -18.811 6.738 19.121 1.00 96.88 256 LEU A N 1
ATOM 2122 C CA . LEU A 1 256 ? -17.416 6.714 18.672 1.00 96.88 256 LEU A CA 1
ATOM 2123 C C . LEU A 1 256 ? -16.930 5.298 18.317 1.00 96.88 256 LEU A C 1
ATOM 2125 O O . LEU A 1 256 ? -16.133 5.136 17.392 1.00 96.88 256 LEU A O 1
ATOM 2129 N N . ILE A 1 257 ? -17.344 4.275 19.071 1.00 97.50 257 ILE A N 1
ATOM 2130 C CA . ILE A 1 257 ? -16.995 2.882 18.761 1.00 97.50 257 ILE A CA 1
ATOM 2131 C C . ILE A 1 257 ? -17.721 2.413 17.495 1.00 97.50 257 ILE A C 1
ATOM 2133 O O . ILE A 1 257 ? -17.104 1.708 16.699 1.00 97.50 257 ILE A O 1
ATOM 2137 N N . ALA A 1 258 ? -18.980 2.809 17.285 1.00 96.81 258 ALA A N 1
ATOM 2138 C CA . ALA A 1 258 ? -19.715 2.504 16.058 1.00 96.81 258 ALA A CA 1
ATOM 2139 C C . ALA A 1 258 ? -19.022 3.106 14.828 1.00 96.81 258 ALA A C 1
ATOM 2141 O O . ALA A 1 258 ? -18.721 2.372 13.891 1.00 96.81 258 ALA A O 1
ATOM 2142 N N . ASP A 1 259 ? -18.646 4.387 14.885 1.00 96.19 259 ASP A N 1
ATOM 2143 C CA . ASP A 1 259 ? -17.895 5.053 13.813 1.00 96.19 259 ASP A CA 1
ATOM 2144 C C . ASP A 1 259 ? -16.574 4.317 13.508 1.00 96.19 259 ASP A C 1
ATOM 2146 O O . ASP A 1 259 ? -16.200 4.107 12.355 1.00 96.19 259 ASP A O 1
ATOM 2150 N N . GLN A 1 260 ? -15.864 3.869 14.550 1.00 94.62 260 GLN A N 1
ATOM 2151 C CA . GLN A 1 260 ? -14.615 3.112 14.402 1.00 94.62 260 GLN A CA 1
ATOM 2152 C C . GLN A 1 260 ? -14.820 1.702 13.836 1.00 94.62 260 GLN A C 1
ATOM 2154 O O . GLN A 1 260 ? -13.917 1.171 13.186 1.00 94.62 260 GLN A O 1
ATOM 2159 N N . LEU A 1 261 ? -15.965 1.075 14.109 1.00 94.69 261 LEU A N 1
ATOM 2160 C CA . LEU A 1 261 ? -16.341 -0.203 13.514 1.00 94.69 261 LEU A CA 1
ATOM 2161 C C . LEU A 1 261 ? -16.691 -0.032 12.036 1.00 94.69 261 LEU A C 1
ATOM 2163 O O . LEU A 1 261 ? -16.263 -0.860 11.240 1.00 94.69 261 LEU A O 1
ATOM 2167 N N . ASP A 1 262 ? -17.386 1.041 11.660 1.00 93.00 262 ASP A N 1
ATOM 2168 C CA . ASP A 1 262 ? -17.719 1.345 10.262 1.00 93.00 262 ASP A CA 1
ATOM 2169 C C . ASP A 1 262 ? -16.470 1.602 9.400 1.00 93.00 262 ASP A C 1
ATOM 2171 O O . ASP A 1 262 ? -16.450 1.276 8.210 1.00 93.00 262 ASP A O 1
ATOM 2175 N N . ASP A 1 263 ? -15.398 2.124 10.005 1.00 90.62 263 ASP A N 1
ATOM 2176 C CA . ASP A 1 263 ? -14.085 2.272 9.366 1.00 90.62 263 ASP A CA 1
ATOM 2177 C C . ASP A 1 263 ? -13.359 0.926 9.137 1.00 90.62 263 ASP A C 1
ATOM 2179 O O . ASP A 1 263 ? -12.415 0.851 8.338 1.00 90.62 263 ASP A O 1
ATOM 2183 N N . LEU A 1 264 ? -13.758 -0.152 9.825 1.00 90.75 264 LEU A N 1
ATOM 2184 C CA . LEU A 1 264 ? -13.243 -1.498 9.571 1.00 90.75 264 LEU A CA 1
ATOM 2185 C C . LEU A 1 264 ? -13.985 -2.150 8.395 1.00 90.75 264 LEU A C 1
ATOM 2187 O O . LEU A 1 264 ? -15.187 -2.002 8.208 1.00 90.75 264 LEU A O 1
ATOM 2191 N N . ASP A 1 265 ? -13.261 -2.929 7.589 1.00 81.50 265 ASP A N 1
ATOM 2192 C CA . ASP A 1 265 ? -13.855 -3.637 6.452 1.00 81.50 265 ASP A CA 1
ATOM 2193 C C . ASP A 1 265 ? -14.925 -4.639 6.927 1.00 81.50 265 ASP A C 1
ATOM 2195 O O . ASP A 1 265 ? -14.603 -5.649 7.556 1.00 81.50 265 ASP A O 1
ATOM 2199 N N . SER A 1 266 ? -16.190 -4.379 6.583 1.00 77.19 266 SER A N 1
ATOM 2200 C CA . SER A 1 266 ? -17.353 -5.220 6.922 1.00 77.19 266 SER A CA 1
ATOM 2201 C C . SER A 1 266 ? -17.254 -6.679 6.438 1.00 77.19 266 SER A C 1
ATOM 2203 O O . SER A 1 266 ? -17.972 -7.563 6.921 1.00 77.19 266 SER A O 1
ATOM 2205 N N . HIS A 1 267 ? -16.362 -6.975 5.486 1.00 73.38 267 HIS A N 1
ATOM 2206 C CA . HIS A 1 267 ? -16.094 -8.341 5.035 1.00 73.38 267 HIS A CA 1
ATOM 2207 C C . HIS A 1 267 ? -15.049 -9.078 5.884 1.00 73.38 267 HIS A C 1
ATOM 2209 O O . HIS A 1 267 ? -14.864 -10.284 5.706 1.00 73.38 267 HIS A O 1
ATOM 2215 N N . ASN A 1 268 ? -14.396 -8.392 6.820 1.00 85.31 268 ASN A N 1
ATOM 2216 C CA . ASN A 1 268 ? -13.388 -8.962 7.698 1.00 85.31 268 ASN A CA 1
ATOM 2217 C C . ASN A 1 268 ? -14.036 -9.754 8.848 1.00 85.31 268 ASN A C 1
ATOM 2219 O O . ASN A 1 268 ? -14.989 -9.314 9.490 1.00 85.31 268 ASN A O 1
ATOM 2223 N N . GLU A 1 269 ? -13.502 -10.936 9.148 1.00 90.25 269 GLU A N 1
ATOM 2224 C CA . GLU A 1 269 ? -13.951 -11.757 10.275 1.00 90.25 269 GLU A CA 1
ATOM 2225 C C . GLU A 1 269 ? -13.739 -11.046 11.624 1.00 90.25 269 GLU A C 1
ATOM 2227 O O . GLU A 1 269 ? -14.585 -11.145 12.512 1.00 90.25 269 GLU A O 1
ATOM 2232 N N . LEU A 1 270 ? -12.670 -10.248 11.749 1.00 91.69 270 LEU A N 1
ATOM 2233 C CA . LEU A 1 270 ? -12.405 -9.436 12.937 1.00 91.69 270 LEU A CA 1
ATOM 2234 C C . LEU A 1 270 ? -13.527 -8.426 13.212 1.00 91.69 270 LEU A C 1
ATOM 2236 O O . LEU A 1 270 ? -13.930 -8.274 14.365 1.00 91.69 270 LEU A O 1
ATOM 2240 N N . TYR A 1 271 ? -14.054 -7.777 12.166 1.00 94.06 271 TYR A N 1
ATOM 2241 C CA . TYR A 1 271 ? -15.176 -6.844 12.291 1.00 94.06 271 TYR A CA 1
ATOM 2242 C C . TYR A 1 271 ? -16.379 -7.539 12.930 1.00 94.06 271 TYR A C 1
ATOM 2244 O O . TYR A 1 271 ? -16.880 -7.069 13.943 1.00 94.06 271 TYR A O 1
ATOM 2252 N N . ARG A 1 272 ? -16.769 -8.718 12.428 1.00 94.69 272 ARG A N 1
ATOM 2253 C CA . ARG A 1 272 ? -17.930 -9.468 12.944 1.00 94.69 272 ARG A CA 1
ATOM 2254 C C . ARG A 1 272 ? -17.788 -9.842 14.418 1.00 94.69 272 ARG A C 1
ATOM 2256 O O . ARG A 1 272 ? -18.762 -9.815 15.167 1.00 94.69 272 ARG A O 1
ATOM 2263 N N . LEU A 1 273 ? -16.579 -10.210 14.843 1.00 94.94 273 LEU A N 1
ATOM 2264 C CA . LEU A 1 273 ? -16.306 -10.539 16.243 1.00 94.94 273 LEU A CA 1
ATOM 2265 C C . LEU A 1 273 ? -16.424 -9.307 17.149 1.00 94.94 273 LEU A C 1
ATOM 2267 O O . LEU A 1 273 ? -16.997 -9.396 18.237 1.00 94.94 273 LEU A O 1
ATOM 2271 N N . LEU A 1 274 ? -15.893 -8.166 16.706 1.00 95.81 274 LEU A N 1
ATOM 2272 C CA . LEU A 1 274 ? -15.979 -6.906 17.443 1.00 95.81 274 LEU A CA 1
ATOM 2273 C C . LEU A 1 274 ? -17.406 -6.357 17.460 1.00 95.81 274 LEU A C 1
ATOM 2275 O O . LEU A 1 274 ? -17.872 -5.935 18.512 1.00 95.81 274 LEU A O 1
ATOM 2279 N N . GLU A 1 275 ? -18.118 -6.435 16.339 1.00 96.75 275 GLU A N 1
ATOM 2280 C CA . GLU A 1 275 ? -19.523 -6.059 16.203 1.00 96.75 275 GLU A CA 1
ATOM 2281 C C . GLU A 1 275 ? -20.393 -6.861 17.179 1.00 96.75 275 GLU A C 1
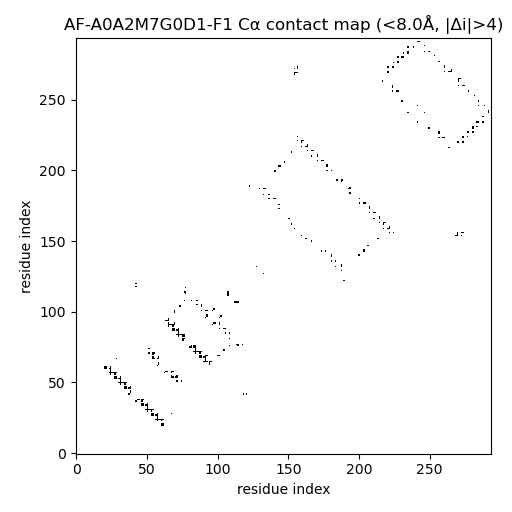ATOM 2283 O O . GLU A 1 275 ? -21.188 -6.285 17.920 1.00 96.75 275 GLU A O 1
ATOM 2288 N N . ALA A 1 276 ? -20.205 -8.181 17.267 1.00 96.25 276 ALA A N 1
ATOM 2289 C CA . ALA A 1 276 ? -20.928 -9.007 18.232 1.00 96.25 276 ALA A CA 1
ATOM 2290 C C . ALA A 1 276 ? -20.650 -8.582 19.687 1.00 96.25 276 ALA A C 1
ATOM 2292 O O . ALA A 1 276 ? -21.563 -8.557 20.514 1.00 96.25 276 ALA A O 1
ATOM 2293 N N . LYS A 1 277 ? -19.401 -8.223 20.012 1.00 96.69 277 LYS A N 1
ATOM 2294 C CA . LYS A 1 277 ? -19.030 -7.708 21.341 1.00 96.69 277 LYS A CA 1
ATOM 2295 C C . LYS A 1 277 ? -19.608 -6.323 21.621 1.00 96.69 277 LYS A C 1
ATOM 2297 O O . LYS A 1 277 ? -20.030 -6.070 22.745 1.00 96.69 277 LYS A O 1
ATOM 2302 N N . TYR A 1 278 ? -19.648 -5.459 20.616 1.00 97.62 278 TYR A N 1
ATOM 2303 C CA . TYR A 1 278 ? -20.254 -4.139 20.702 1.00 97.62 278 TYR A CA 1
ATOM 2304 C C . TYR A 1 278 ? -21.757 -4.234 20.985 1.00 97.62 278 TYR A C 1
ATOM 2306 O O . TYR A 1 278 ? -22.235 -3.605 21.921 1.00 97.62 278 TYR A O 1
ATOM 2314 N N . HIS A 1 279 ? -22.487 -5.104 20.286 1.00 97.50 279 HIS A N 1
ATOM 2315 C CA . HIS A 1 279 ? -23.915 -5.317 20.550 1.00 97.50 279 HIS A CA 1
ATOM 2316 C C . HIS A 1 279 ? -24.185 -5.806 21.981 1.00 97.50 279 HIS A C 1
ATOM 2318 O O . HIS A 1 279 ? -25.127 -5.345 22.621 1.00 97.50 279 HIS A O 1
ATOM 2324 N N . GLN A 1 280 ? -23.339 -6.694 22.518 1.00 96.94 280 GLN A N 1
ATOM 2325 C CA . GLN A 1 280 ? -23.442 -7.112 23.923 1.00 96.94 280 GLN A CA 1
ATOM 2326 C C . GLN A 1 280 ? -23.249 -5.926 24.883 1.00 96.94 280 GLN A C 1
ATOM 2328 O O . GLN A 1 280 ? -23.915 -5.851 25.910 1.00 96.94 280 GLN A O 1
ATOM 2333 N N . MET A 1 281 ? -22.331 -5.011 24.561 1.00 96.69 281 MET A N 1
ATOM 2334 C CA . MET A 1 281 ? -22.061 -3.822 25.370 1.00 96.69 281 MET A CA 1
ATOM 2335 C C . MET A 1 281 ? -23.246 -2.853 25.350 1.00 96.69 281 MET A C 1
ATOM 2337 O O . MET A 1 281 ? -23.650 -2.388 26.412 1.00 96.69 281 MET A O 1
ATOM 2341 N N . ILE A 1 282 ? -23.825 -2.596 24.172 1.00 97.12 282 ILE A N 1
ATOM 2342 C CA . ILE A 1 282 ? -25.014 -1.746 24.018 1.00 97.12 282 ILE A CA 1
ATOM 2343 C C . ILE A 1 282 ? -26.176 -2.284 24.843 1.00 97.12 282 ILE A C 1
ATOM 2345 O O . ILE A 1 282 ? -26.758 -1.531 25.616 1.00 97.12 282 ILE A O 1
ATOM 2349 N N . GLN A 1 283 ? -26.440 -3.591 24.782 1.00 96.69 283 GLN A N 1
ATOM 2350 C CA . GLN A 1 283 ? -27.485 -4.202 25.601 1.00 96.69 283 GLN A CA 1
ATOM 2351 C C . GLN A 1 283 ? -27.266 -3.937 27.104 1.00 96.69 283 GLN A C 1
ATOM 2353 O O . GLN A 1 283 ? -28.208 -3.634 27.830 1.00 96.69 283 GLN A O 1
ATOM 2358 N N . CYS A 1 284 ? -26.023 -4.002 27.594 1.00 95.12 284 CYS A N 1
ATOM 2359 C CA . CYS A 1 284 ? -25.726 -3.682 28.994 1.00 95.12 284 CYS A CA 1
ATOM 2360 C C . CYS A 1 284 ? -25.914 -2.196 29.342 1.00 95.12 284 CYS A C 1
ATOM 2362 O O . CYS A 1 284 ? -26.279 -1.887 30.480 1.00 95.12 284 CYS A O 1
ATOM 2364 N N . VAL A 1 285 ? -25.660 -1.282 28.401 1.00 94.12 285 VAL A N 1
ATOM 2365 C CA . VAL A 1 285 ? -25.955 0.151 28.567 1.00 94.12 285 VAL A CA 1
ATOM 2366 C C . VAL A 1 285 ? -27.467 0.368 28.646 1.00 94.12 285 VAL A C 1
ATOM 2368 O O . VAL A 1 285 ? -27.929 1.007 29.589 1.00 94.12 285 VAL A O 1
ATOM 2371 N N . GLU A 1 286 ? -28.236 -0.224 27.729 1.00 94.69 286 GLU A N 1
ATOM 2372 C CA . GLU A 1 286 ? -29.704 -0.146 27.693 1.00 94.69 286 GLU A CA 1
ATOM 2373 C C . GLU A 1 286 ? -30.331 -0.685 28.989 1.00 94.69 286 GLU A C 1
ATOM 2375 O O . GLU A 1 286 ? -31.120 0.002 29.636 1.00 94.69 286 GLU A O 1
ATOM 2380 N N . GLU A 1 287 ? -29.903 -1.865 29.451 1.00 94.31 287 GLU A N 1
ATOM 2381 C CA . GLU A 1 287 ? -30.362 -2.438 30.725 1.00 94.31 287 GLU A CA 1
ATOM 2382 C C . GLU A 1 287 ? -30.043 -1.537 31.931 1.00 94.31 287 GLU A C 1
ATOM 2384 O O . GLU A 1 287 ? -30.776 -1.531 32.921 1.00 94.31 287 GLU A O 1
ATOM 2389 N N . SER A 1 288 ? -28.938 -0.790 31.880 1.00 91.94 288 SER A N 1
ATOM 2390 C CA . SER A 1 288 ? -28.560 0.141 32.950 1.00 91.94 288 SER A CA 1
ATOM 2391 C C . SER A 1 288 ? -29.391 1.425 32.904 1.00 91.94 288 SER A C 1
ATOM 2393 O O . SER A 1 288 ? -29.782 1.931 33.953 1.00 91.94 288 SER A O 1
ATOM 2395 N N . GLN A 1 289 ? -29.719 1.914 31.706 1.00 91.88 289 GLN A N 1
ATOM 2396 C CA . GLN A 1 289 ? -30.623 3.046 31.502 1.00 91.88 289 GLN A CA 1
ATOM 2397 C C . GLN A 1 289 ? -32.040 2.739 32.003 1.00 91.88 289 GLN A C 1
ATOM 2399 O O . GLN A 1 289 ? -32.650 3.563 32.685 1.00 91.88 289 GLN A O 1
ATOM 2404 N N . ASP A 1 290 ? -32.554 1.541 31.718 1.00 93.69 290 ASP A N 1
ATOM 2405 C CA . ASP A 1 290 ? -33.872 1.105 32.186 1.00 93.69 290 ASP A CA 1
ATOM 2406 C C . ASP A 1 290 ? -33.965 1.081 33.719 1.00 93.69 290 ASP A C 1
ATOM 2408 O O . ASP A 1 290 ? -34.998 1.440 34.282 1.00 93.69 290 ASP A O 1
ATOM 2412 N N . LEU A 1 291 ? -32.879 0.706 34.406 1.00 90.62 291 LEU A N 1
ATOM 2413 C CA . LEU A 1 291 ? -32.817 0.704 35.871 1.00 90.62 291 LEU A CA 1
ATOM 2414 C C . LEU A 1 291 ? -32.835 2.109 36.483 1.00 90.62 291 LEU A C 1
ATOM 2416 O O . LEU A 1 291 ? -33.328 2.256 37.597 1.00 90.62 291 LEU A O 1
ATOM 2420 N N . LEU A 1 292 ? -32.305 3.118 35.790 1.00 89.06 292 LEU A N 1
ATOM 2421 C CA . LEU A 1 292 ? -32.317 4.510 36.260 1.00 89.06 292 LEU A CA 1
ATOM 2422 C C . LEU A 1 292 ? -33.679 5.181 36.069 1.00 89.06 292 LEU A C 1
ATOM 2424 O O . LEU A 1 292 ? -34.054 6.059 36.842 1.00 89.06 292 LEU A O 1
ATOM 2428 N N . ASN A 1 293 ? -34.430 4.743 35.059 1.00 89.19 293 ASN A N 1
ATOM 2429 C CA . ASN A 1 293 ? -35.759 5.268 34.753 1.00 89.19 293 ASN A CA 1
ATOM 2430 C C . ASN A 1 293 ? -36.889 4.647 35.599 1.00 89.19 293 ASN A C 1
ATOM 2432 O O . ASN A 1 293 ? -38.024 5.128 35.523 1.00 89.19 293 ASN A O 1
ATOM 2436 N N . ALA A 1 294 ? -36.608 3.572 36.345 1.00 87.94 294 ALA A N 1
ATOM 2437 C CA . ALA A 1 294 ? -37.580 2.805 37.133 1.00 87.94 294 ALA A CA 1
ATOM 2438 C C . ALA A 1 294 ? -37.731 3.323 38.573 1.00 87.94 294 ALA A C 1
ATOM 2440 O O . ALA A 1 294 ? -38.897 3.447 39.023 1.00 87.94 294 ALA A O 1
#

Radius of gyration: 28.34 Å; Cα contacts (8 Å, |Δi|>4): 212; chains: 1; bounding box: 71×52×76 Å